Protein AF-A0A358EKJ1-F1 (afdb_monomer_lite)

Structure (mmCIF, N/CA/C/O backbone):
data_AF-A0A358EKJ1-F1
#
_entry.id   AF-A0A358EKJ1-F1
#
loop_
_atom_site.group_PDB
_atom_site.id
_atom_site.type_symbol
_atom_site.label_atom_id
_atom_site.label_alt_id
_atom_site.label_comp_id
_atom_site.label_asym_id
_atom_site.label_entity_id
_atom_site.label_seq_id
_atom_site.pdbx_PDB_ins_code
_atom_site.Cartn_x
_atom_site.Cartn_y
_atom_site.Cartn_z
_atom_site.occupancy
_atom_site.B_iso_or_equiv
_atom_site.auth_seq_id
_atom_site.auth_comp_id
_atom_site.auth_asym_id
_atom_site.auth_atom_id
_atom_site.pdbx_PDB_model_num
ATOM 1 N N . MET A 1 1 ? -23.616 29.434 -7.207 1.00 38.53 1 MET A N 1
ATOM 2 C CA . MET A 1 1 ? -24.382 28.177 -7.057 1.00 38.53 1 MET A CA 1
ATOM 3 C C . MET A 1 1 ? -23.367 27.058 -6.865 1.00 38.53 1 MET A C 1
ATOM 5 O O . MET A 1 1 ? -22.639 26.754 -7.795 1.00 38.53 1 MET A O 1
ATOM 9 N N . ILE A 1 2 ? -23.195 26.578 -5.632 1.00 33.25 2 ILE A N 1
ATOM 10 C CA . ILE A 1 2 ? -22.135 25.628 -5.256 1.00 33.25 2 ILE A CA 1
ATOM 11 C C . ILE A 1 2 ? -22.513 24.244 -5.801 1.00 33.25 2 ILE A C 1
ATOM 13 O O . ILE A 1 2 ? -23.519 23.675 -5.377 1.00 33.25 2 ILE A O 1
ATOM 17 N N . MET A 1 3 ? -21.741 23.721 -6.760 1.00 34.22 3 MET A N 1
ATOM 18 C CA . MET A 1 3 ? -21.906 22.349 -7.240 1.00 34.22 3 MET A CA 1
ATOM 19 C C . MET A 1 3 ? -21.336 21.373 -6.213 1.00 34.22 3 MET A C 1
ATOM 21 O O . MET A 1 3 ? -20.151 21.361 -5.895 1.00 34.22 3 MET A O 1
ATOM 25 N N . ARG A 1 4 ? -22.252 20.574 -5.679 1.00 33.66 4 ARG A N 1
ATOM 26 C CA . ARG A 1 4 ? -22.069 19.524 -4.685 1.00 33.66 4 ARG A CA 1
ATOM 27 C C . ARG A 1 4 ? -21.204 18.406 -5.292 1.00 33.66 4 ARG A C 1
ATOM 29 O O . ARG A 1 4 ? -21.671 17.707 -6.187 1.00 33.66 4 ARG A O 1
ATOM 36 N N . MET A 1 5 ? -19.967 18.230 -4.819 1.00 34.56 5 MET A N 1
ATOM 37 C CA . MET A 1 5 ? -19.176 17.026 -5.101 1.00 34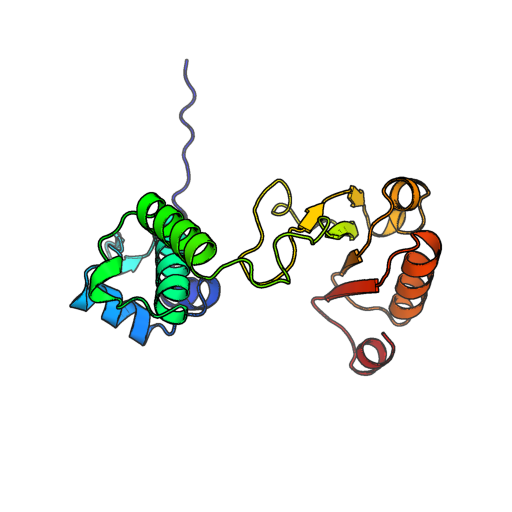.56 5 MET A CA 1
ATOM 38 C C . MET A 1 5 ? -19.901 15.828 -4.476 1.00 34.56 5 MET A C 1
ATOM 40 O O . MET A 1 5 ? -19.982 15.703 -3.256 1.00 34.56 5 MET A O 1
ATOM 44 N N . LYS A 1 6 ? -20.480 14.966 -5.315 1.00 33.44 6 LYS A N 1
ATOM 45 C CA . LYS A 1 6 ? -20.824 13.599 -4.924 1.00 33.44 6 LYS A CA 1
ATOM 46 C C . LYS A 1 6 ? -19.509 12.827 -4.884 1.00 33.44 6 LYS A C 1
ATOM 48 O O . LYS A 1 6 ? -19.027 12.376 -5.916 1.00 33.44 6 LYS A O 1
ATOM 53 N N . THR A 1 7 ? -18.904 12.724 -3.710 1.00 39.34 7 THR A N 1
ATOM 54 C CA . THR A 1 7 ? -17.923 11.674 -3.442 1.00 39.34 7 THR A CA 1
ATOM 55 C C . THR A 1 7 ? -18.713 10.370 -3.468 1.00 39.34 7 THR A C 1
ATOM 57 O O . THR A 1 7 ? -19.466 10.089 -2.534 1.00 39.34 7 THR A O 1
ATOM 60 N N . ASP A 1 8 ? -18.652 9.622 -4.569 1.00 45.50 8 ASP A N 1
ATOM 61 C CA . ASP A 1 8 ? -19.158 8.252 -4.578 1.00 45.50 8 ASP A CA 1
ATOM 62 C C . ASP A 1 8 ? -18.349 7.483 -3.530 1.00 45.50 8 ASP A C 1
ATOM 64 O O . ASP A 1 8 ? -17.165 7.210 -3.713 1.00 45.50 8 ASP A O 1
ATOM 68 N N . LEU A 1 9 ? -18.969 7.220 -2.379 1.00 59.31 9 LEU A N 1
ATOM 69 C CA . LEU A 1 9 ? -18.373 6.453 -1.292 1.00 59.31 9 LEU A CA 1
ATOM 70 C C . LEU A 1 9 ? -18.073 5.053 -1.826 1.00 59.31 9 LEU A C 1
ATOM 72 O O . LEU A 1 9 ? -18.969 4.213 -1.936 1.00 59.31 9 LEU A O 1
ATOM 76 N N . GLN A 1 10 ? -16.818 4.810 -2.196 1.00 77.19 10 GLN A N 1
ATOM 77 C CA . GLN A 1 10 ? -16.394 3.506 -2.669 1.00 77.19 10 GLN A CA 1
ATOM 78 C C . GLN A 1 10 ? -16.451 2.525 -1.497 1.00 77.19 10 GLN A C 1
ATOM 80 O O . GLN A 1 10 ? -15.739 2.655 -0.501 1.00 77.19 10 GLN A O 1
ATOM 85 N N . LEU A 1 11 ? -17.365 1.562 -1.610 1.00 87.12 11 LEU A N 1
ATOM 86 C CA . LEU A 1 11 ? -17.629 0.567 -0.584 1.00 87.12 11 LEU A CA 1
ATOM 87 C C . LEU A 1 11 ? -16.961 -0.767 -0.936 1.00 87.12 11 LEU A C 1
ATOM 89 O O . LEU A 1 11 ? -17.148 -1.326 -2.018 1.00 87.12 11 LEU A O 1
ATOM 93 N N . TYR A 1 12 ? -16.218 -1.314 0.017 1.00 87.12 12 TYR A N 1
ATOM 94 C CA . TYR A 1 12 ? -15.400 -2.509 -0.124 1.00 87.12 12 TYR A CA 1
ATOM 95 C C . TYR A 1 12 ? -16.000 -3.689 0.637 1.00 87.12 12 TYR A C 1
ATOM 97 O O . TYR A 1 12 ? -16.462 -3.572 1.771 1.00 87.12 12 TYR A O 1
ATOM 105 N N . LYS A 1 13 ? -15.942 -4.882 0.041 1.00 91.88 13 LYS A N 1
ATOM 106 C CA . LYS A 1 13 ? -16.193 -6.139 0.765 1.00 91.88 13 LYS A CA 1
ATOM 107 C C . LYS A 1 13 ? -14.971 -6.504 1.608 1.00 91.88 13 LYS A C 1
ATOM 109 O O . LYS A 1 13 ? -13.849 -6.144 1.259 1.00 91.88 13 LYS A O 1
ATOM 114 N N . ILE A 1 14 ? -15.160 -7.331 2.640 1.00 90.12 14 ILE A N 1
ATOM 115 C CA . ILE A 1 14 ? -14.057 -7.780 3.513 1.00 90.12 14 ILE A CA 1
ATOM 116 C C . ILE A 1 14 ? -12.879 -8.404 2.745 1.00 90.12 14 ILE A C 1
ATOM 118 O O . ILE A 1 14 ? -11.730 -8.211 3.119 1.00 90.12 14 ILE A O 1
ATOM 122 N N . GLY A 1 15 ? -13.147 -9.118 1.645 1.00 87.62 15 GLY A N 1
ATOM 123 C CA . GLY A 1 15 ? -12.093 -9.695 0.808 1.00 87.62 15 GLY A CA 1
ATOM 124 C C . GLY A 1 15 ? -11.274 -8.650 0.043 1.00 87.62 15 GLY A C 1
ATOM 125 O O . GLY A 1 15 ? -10.087 -8.860 -0.171 1.00 87.62 15 GLY A O 1
ATOM 126 N N . ALA A 1 16 ? -11.885 -7.525 -0.341 1.00 88.25 16 ALA A N 1
ATOM 127 C CA . ALA A 1 16 ? -11.171 -6.414 -0.964 1.00 88.25 16 ALA A CA 1
ATOM 128 C C . ALA A 1 16 ? -10.304 -5.689 0.071 1.00 88.25 16 ALA A C 1
ATOM 130 O O . ALA A 1 16 ? -9.115 -5.517 -0.167 1.00 88.25 16 ALA A O 1
ATOM 131 N N . ILE A 1 17 ? -10.856 -5.384 1.252 1.00 88.31 17 ILE A N 1
ATOM 132 C CA . ILE A 1 17 ? -10.080 -4.796 2.355 1.00 88.31 17 ILE A CA 1
ATOM 133 C C . ILE A 1 17 ? -8.891 -5.673 2.727 1.00 88.31 17 ILE A C 1
ATOM 135 O O . ILE A 1 17 ? -7.786 -5.164 2.817 1.00 88.31 17 ILE A O 1
ATOM 139 N N . ALA A 1 18 ? -9.084 -6.983 2.881 1.00 85.38 18 ALA A N 1
ATOM 140 C CA . ALA A 1 18 ? -7.991 -7.890 3.222 1.00 85.38 18 ALA A CA 1
ATOM 141 C C . ALA A 1 18 ? -6.836 -7.852 2.206 1.00 85.38 18 ALA A C 1
ATOM 143 O O . ALA A 1 18 ? -5.677 -7.979 2.588 1.00 85.38 18 ALA A O 1
ATOM 144 N N . ARG A 1 19 ? -7.137 -7.655 0.914 1.00 82.88 19 ARG A N 1
ATOM 145 C CA . ARG A 1 19 ? -6.112 -7.484 -0.128 1.00 82.88 19 ARG A CA 1
ATOM 146 C C . ARG A 1 19 ? -5.428 -6.121 -0.051 1.00 82.88 19 ARG A C 1
ATOM 148 O O . ARG A 1 19 ? -4.229 -6.057 -0.279 1.00 82.88 19 ARG A O 1
ATOM 155 N N . LEU A 1 20 ? -6.181 -5.065 0.251 1.00 80.75 20 LEU A N 1
ATOM 156 C CA . LEU A 1 20 ? -5.662 -3.699 0.343 1.00 80.75 20 LEU A CA 1
ATOM 157 C C . LEU A 1 20 ? -4.789 -3.489 1.586 1.00 80.75 20 LEU A C 1
ATOM 159 O O . LEU A 1 20 ? -3.751 -2.848 1.496 1.00 80.75 20 LEU A O 1
ATOM 163 N N . THR A 1 21 ? -5.187 -4.046 2.731 1.00 83.12 21 THR A N 1
ATOM 164 C CA . THR A 1 21 ? -4.491 -3.864 4.016 1.00 83.12 21 THR A CA 1
ATOM 165 C C . THR A 1 21 ? -3.493 -4.982 4.320 1.00 83.12 21 THR A C 1
ATOM 167 O O . THR A 1 21 ? -2.678 -4.860 5.232 1.00 83.12 21 THR A O 1
ATOM 170 N N . GLY A 1 22 ? -3.569 -6.110 3.607 1.00 86.44 22 GLY A N 1
ATOM 171 C CA . GLY A 1 22 ? -2.774 -7.307 3.895 1.00 86.44 22 GLY A CA 1
ATOM 172 C C . GLY A 1 22 ? -3.183 -8.039 5.181 1.00 86.44 22 GLY A C 1
ATOM 173 O O . GLY A 1 22 ? -2.481 -8.951 5.614 1.00 86.44 22 GLY A O 1
ATOM 174 N N . ILE A 1 23 ? -4.304 -7.666 5.810 1.00 90.12 23 ILE A N 1
ATOM 175 C CA . ILE A 1 23 ? -4.789 -8.287 7.049 1.00 90.12 23 ILE A CA 1
ATOM 176 C C . ILE A 1 23 ? -5.718 -9.457 6.714 1.00 90.12 23 ILE A C 1
ATOM 178 O O . ILE A 1 23 ? -6.636 -9.339 5.900 1.00 90.12 23 ILE A O 1
ATOM 182 N N . ASN A 1 24 ? -5.543 -10.590 7.399 1.00 91.50 24 ASN A N 1
ATOM 183 C CA . ASN A 1 24 ? -6.445 -11.733 7.255 1.00 91.50 24 ASN A CA 1
ATOM 184 C C . ASN A 1 24 ? -7.906 -11.330 7.594 1.00 91.50 24 ASN A C 1
ATOM 186 O O . ASN A 1 24 ? -8.137 -10.722 8.645 1.00 91.50 24 ASN A O 1
ATOM 190 N N . PRO A 1 25 ? -8.915 -11.712 6.778 1.00 92.25 25 PRO A N 1
ATOM 191 C CA . PRO A 1 25 ? -10.328 -11.454 7.069 1.00 92.25 25 PRO A CA 1
ATOM 192 C C . PRO A 1 25 ? -10.779 -11.863 8.479 1.00 92.25 25 PRO A C 1
ATOM 194 O O . PRO A 1 25 ? -11.646 -11.212 9.061 1.00 92.25 25 PRO A O 1
ATOM 197 N N . VAL A 1 26 ? -10.211 -12.934 9.040 1.00 93.12 26 VAL A N 1
ATOM 198 C CA . VAL A 1 26 ? -10.501 -13.386 10.408 1.00 93.12 26 VAL A CA 1
ATOM 199 C C . VAL A 1 26 ? -10.019 -12.360 11.434 1.00 93.12 26 VAL A C 1
ATOM 201 O O . VAL A 1 26 ? -10.771 -12.017 12.343 1.00 93.12 26 VAL A O 1
ATOM 204 N N . THR A 1 27 ? -8.817 -11.810 11.257 1.00 93.38 27 THR A N 1
ATOM 205 C CA . THR A 1 27 ? -8.255 -10.770 12.128 1.00 93.38 27 THR A CA 1
ATOM 206 C C . THR A 1 27 ? -9.066 -9.481 12.043 1.00 93.38 27 THR A C 1
ATOM 208 O O . THR A 1 27 ? -9.435 -8.942 13.081 1.00 93.38 27 THR A O 1
ATOM 211 N N . ILE A 1 28 ? -9.454 -9.044 10.837 1.00 93.81 28 ILE A N 1
ATOM 212 C CA . ILE A 1 28 ? -10.331 -7.870 10.656 1.00 93.81 28 ILE A CA 1
ATOM 213 C C . ILE A 1 28 ? -11.651 -8.065 11.411 1.00 93.81 28 ILE A C 1
ATOM 215 O O . ILE A 1 28 ? -12.104 -7.168 12.118 1.00 93.81 28 ILE A O 1
ATOM 219 N N . ARG A 1 29 ? -12.266 -9.252 11.308 1.00 92.50 29 ARG A N 1
ATOM 220 C CA . ARG A 1 29 ? -13.494 -9.564 12.057 1.00 92.50 29 ARG A CA 1
ATOM 221 C C . ARG A 1 29 ? -13.269 -9.523 13.559 1.00 92.50 29 ARG A C 1
ATOM 223 O O . ARG A 1 29 ? -14.125 -9.001 14.255 1.00 92.50 29 ARG A O 1
ATOM 230 N N . MET A 1 30 ? -12.157 -10.061 14.051 1.00 94.62 30 MET A N 1
ATOM 231 C CA . MET A 1 30 ? -11.820 -10.027 15.475 1.00 94.62 30 MET A CA 1
ATOM 232 C C . MET A 1 30 ? -11.616 -8.597 15.971 1.00 94.62 30 MET A C 1
ATOM 234 O O . MET A 1 30 ? -12.122 -8.244 17.032 1.00 94.62 30 MET A O 1
ATOM 238 N N . TRP A 1 31 ? -10.926 -7.762 15.195 1.00 95.06 31 TRP A N 1
ATOM 239 C CA . TRP A 1 31 ? -10.718 -6.353 15.519 1.00 95.06 31 TRP A CA 1
ATOM 240 C C . TRP A 1 31 ? -12.027 -5.572 15.535 1.00 95.06 31 TRP A C 1
ATOM 242 O O . TRP A 1 31 ? -12.278 -4.798 16.456 1.00 95.06 31 TRP A O 1
ATOM 252 N N . GLN A 1 32 ? -12.908 -5.852 14.577 1.00 92.38 32 GLN A N 1
ATOM 253 C CA . GLN A 1 32 ? -14.259 -5.314 14.563 1.00 92.38 32 GLN A CA 1
ATOM 254 C C . GLN A 1 32 ? -15.064 -5.766 15.790 1.00 92.38 32 GLN A C 1
ATOM 256 O O . GLN A 1 32 ? -15.632 -4.939 16.488 1.00 92.38 32 GLN A O 1
ATOM 261 N N . THR A 1 33 ? -15.172 -7.071 16.048 1.00 92.75 33 THR A N 1
ATOM 262 C CA . THR A 1 33 ? -16.118 -7.583 17.052 1.00 92.75 33 THR A CA 1
ATOM 263 C C . THR A 1 33 ? -15.650 -7.377 18.483 1.00 92.75 33 THR A C 1
ATOM 265 O O . THR A 1 33 ? -16.492 -7.194 19.356 1.00 92.75 33 THR A O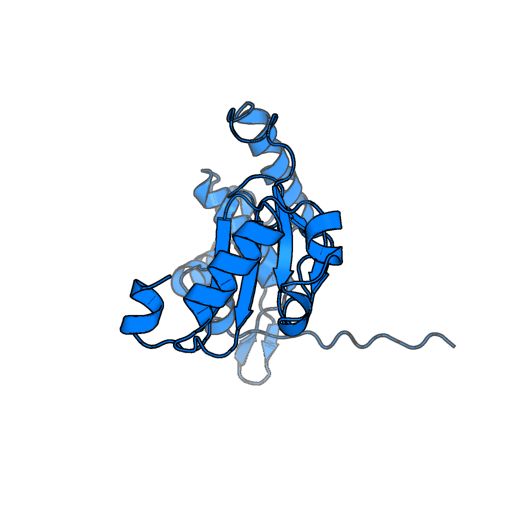 1
ATOM 268 N N . ARG A 1 34 ? -14.339 -7.433 18.744 1.00 93.50 34 ARG A N 1
ATOM 269 C CA . ARG A 1 34 ? -13.793 -7.302 20.102 1.00 93.50 34 ARG A CA 1
ATOM 270 C C . ARG A 1 34 ? -13.443 -5.873 20.480 1.00 93.50 34 ARG A C 1
ATOM 272 O O . ARG A 1 34 ? -13.558 -5.535 21.650 1.00 93.50 34 ARG A O 1
ATOM 279 N N . TYR A 1 35 ? -12.998 -5.071 19.517 1.00 93.81 35 TYR A N 1
ATOM 280 C CA . TYR A 1 35 ? -12.445 -3.745 19.794 1.00 93.81 35 TYR A CA 1
ATOM 281 C C . TYR A 1 35 ? -13.166 -2.619 19.055 1.00 93.81 35 TYR A C 1
ATOM 283 O O . TYR A 1 35 ? -12.731 -1.483 19.155 1.00 93.81 35 TYR A O 1
ATOM 291 N N . ASN A 1 36 ? -14.230 -2.925 18.302 1.00 92.69 36 ASN A N 1
ATOM 292 C CA . ASN A 1 36 ? -14.967 -1.957 17.486 1.00 92.69 36 ASN A CA 1
ATOM 293 C C . ASN A 1 36 ? -14.048 -1.100 16.593 1.00 92.69 36 ASN A C 1
ATOM 295 O O . ASN A 1 36 ? -14.298 0.077 16.359 1.00 92.69 36 ASN A O 1
ATOM 299 N N . ALA A 1 37 ? -12.964 -1.707 16.091 1.00 89.44 37 ALA A N 1
ATOM 300 C CA . ALA A 1 37 ? -11.900 -0.984 15.397 1.00 89.44 37 ALA A CA 1
ATOM 301 C C . ALA A 1 37 ? -12.382 -0.260 14.127 1.00 89.44 37 ALA A C 1
ATOM 303 O O . ALA A 1 37 ? -11.822 0.764 13.748 1.00 89.44 37 ALA A O 1
ATOM 304 N N . VAL A 1 38 ? -13.418 -0.787 13.475 1.00 90.62 38 VAL A N 1
ATOM 305 C CA . VAL A 1 38 ? -14.062 -0.214 12.286 1.00 90.62 38 VAL A CA 1
ATOM 306 C C . VAL A 1 38 ? -15.562 -0.483 12.328 1.00 90.62 38 VAL A C 1
ATOM 308 O O . VAL A 1 38 ? -15.997 -1.521 12.842 1.00 90.62 38 VAL A O 1
ATOM 311 N N . GLU A 1 39 ? -16.344 0.406 11.723 1.00 86.62 39 GLU A N 1
ATOM 312 C CA . GLU A 1 39 ? -17.805 0.333 11.698 1.00 86.62 39 GLU A CA 1
ATOM 313 C C . GLU A 1 39 ? -18.314 0.166 10.261 1.00 86.62 39 GLU A C 1
ATOM 315 O O . GLU A 1 39 ? -18.633 1.142 9.584 1.00 86.62 39 GLU A O 1
ATOM 320 N N . PRO A 1 40 ? -18.405 -1.078 9.753 1.00 83.75 40 PRO A N 1
ATOM 321 C CA . PRO A 1 40 ? -18.857 -1.296 8.391 1.00 83.75 40 PRO A CA 1
ATOM 322 C C . PRO A 1 40 ? -20.336 -0.943 8.228 1.00 83.75 40 PRO A C 1
ATOM 324 O O . PRO A 1 40 ? -21.194 -1.373 9.008 1.00 83.75 40 PRO A O 1
ATOM 327 N N . VAL A 1 41 ? -20.639 -0.272 7.122 1.00 84.25 41 VAL A N 1
ATOM 328 C CA . VAL A 1 41 ? -21.994 -0.005 6.649 1.00 84.25 41 VAL A CA 1
ATOM 329 C C . VAL A 1 41 ? -22.693 -1.331 6.349 1.00 84.25 41 VAL A C 1
ATOM 331 O O . VAL A 1 41 ? -22.170 -2.194 5.636 1.00 84.25 41 VAL A O 1
ATOM 334 N N . ARG A 1 42 ? -23.900 -1.513 6.893 1.00 80.94 42 ARG A N 1
ATOM 335 C CA . ARG A 1 42 ? -24.758 -2.649 6.541 1.00 80.94 42 ARG A CA 1
ATOM 336 C C . ARG A 1 42 ? -25.625 -2.279 5.348 1.00 80.94 42 ARG A C 1
ATOM 338 O O . ARG A 1 42 ? -26.352 -1.295 5.400 1.00 80.94 42 ARG A O 1
ATOM 345 N N . THR A 1 43 ? -25.579 -3.088 4.297 1.00 78.62 43 THR A N 1
ATOM 346 C CA . THR A 1 43 ? -26.530 -2.967 3.184 1.00 78.62 43 THR A CA 1
ATOM 347 C C . THR A 1 43 ? -27.871 -3.612 3.522 1.00 78.62 43 THR A C 1
ATOM 349 O O . THR A 1 43 ? -27.960 -4.431 4.442 1.00 78.62 43 THR A O 1
ATOM 352 N N . GLU A 1 44 ? -28.901 -3.314 2.723 1.00 72.19 44 GLU A N 1
ATOM 353 C CA . GLU A 1 44 ? -30.219 -3.972 2.785 1.00 72.19 44 GLU A CA 1
ATOM 354 C C . GLU A 1 44 ? -30.105 -5.510 2.749 1.00 72.19 44 GLU A C 1
ATOM 356 O O . GLU A 1 44 ? -30.845 -6.218 3.428 1.00 72.19 44 GLU A O 1
ATOM 361 N N . GLY A 1 45 ? -29.088 -6.039 2.056 1.00 72.75 45 GLY A N 1
ATOM 362 C CA . GLY A 1 45 ? -28.757 -7.467 2.001 1.00 72.75 45 GLY A CA 1
ATOM 363 C C . GLY A 1 45 ? -27.994 -8.031 3.213 1.00 72.75 45 GLY A C 1
ATOM 364 O O . GLY A 1 45 ? -27.403 -9.104 3.100 1.00 72.75 45 GLY A O 1
ATOM 365 N N . LYS A 1 46 ? -27.939 -7.325 4.354 1.00 76.56 46 LYS A N 1
ATOM 366 C CA . LYS A 1 46 ? -27.207 -7.703 5.588 1.00 76.56 46 LYS A CA 1
ATOM 367 C C . LYS A 1 46 ? -25.695 -7.933 5.408 1.00 76.56 46 LYS A C 1
ATOM 369 O O . LYS A 1 46 ? -25.051 -8.508 6.291 1.00 76.56 46 LYS A O 1
ATOM 374 N N . GLN A 1 47 ? -25.097 -7.484 4.304 1.00 80.56 47 GLN A N 1
ATOM 375 C CA . GLN A 1 47 ? -23.652 -7.594 4.088 1.00 80.56 47 GLN A CA 1
ATOM 376 C C . GLN A 1 47 ? -22.916 -6.412 4.725 1.00 80.56 47 GLN A C 1
ATOM 378 O O . GLN A 1 47 ? -23.426 -5.296 4.755 1.00 80.56 47 GLN A O 1
ATOM 383 N N . ARG A 1 48 ? -21.708 -6.676 5.241 1.00 85.06 48 ARG A N 1
ATOM 384 C CA . ARG A 1 48 ? -20.798 -5.649 5.765 1.00 85.06 48 ARG A CA 1
ATOM 385 C C . ARG A 1 48 ? -19.999 -5.062 4.608 1.00 85.06 48 ARG A C 1
ATOM 387 O O . ARG A 1 48 ? -19.283 -5.809 3.934 1.00 85.06 48 ARG A O 1
ATOM 394 N N . LEU A 1 49 ? -20.122 -3.759 4.413 1.00 89.69 49 LEU A N 1
ATOM 395 C CA . LEU A 1 49 ? -19.315 -2.982 3.490 1.00 89.69 49 LEU A CA 1
ATOM 396 C C . LEU A 1 49 ? -18.480 -1.974 4.264 1.00 89.69 49 LEU A C 1
ATOM 398 O O . LEU A 1 49 ? -18.928 -1.415 5.255 1.00 89.69 49 LEU A O 1
ATOM 402 N N . TYR A 1 50 ? -17.265 -1.766 3.801 1.00 88.94 50 TYR A N 1
ATOM 403 C CA . TYR A 1 50 ? -16.288 -0.917 4.450 1.00 88.94 50 TYR A CA 1
ATOM 404 C C . TYR A 1 50 ? -15.958 0.261 3.545 1.00 88.94 50 TYR A C 1
ATOM 406 O O . TYR A 1 50 ? -16.020 0.146 2.325 1.00 88.94 50 TYR A O 1
ATOM 414 N N . THR A 1 51 ? -15.613 1.384 4.135 1.00 88.31 51 THR A N 1
ATOM 415 C CA . THR A 1 51 ? -15.244 2.614 3.440 1.00 88.31 51 THR A CA 1
ATOM 416 C C . THR A 1 51 ? -13.747 2.651 3.144 1.00 88.31 51 THR A C 1
ATOM 418 O O . THR A 1 51 ? -12.974 1.840 3.653 1.00 88.31 51 THR A O 1
ATOM 421 N N . GLU A 1 52 ? -13.315 3.615 2.338 1.00 85.31 52 GLU A N 1
ATOM 422 C CA . GLU A 1 52 ? -11.889 3.911 2.171 1.00 85.31 52 GLU A CA 1
ATOM 423 C C . GLU A 1 52 ? -11.231 4.321 3.499 1.00 85.31 52 GLU A C 1
ATOM 425 O O . GLU A 1 52 ? -10.133 3.873 3.810 1.00 85.31 52 GLU A O 1
ATOM 430 N N . ASN A 1 53 ? -11.950 5.062 4.348 1.00 85.31 53 ASN A N 1
ATOM 431 C CA . ASN A 1 53 ? -11.475 5.425 5.682 1.00 85.31 53 ASN A CA 1
ATOM 432 C C . ASN A 1 53 ? -11.210 4.191 6.567 1.00 85.31 53 ASN A C 1
ATOM 434 O O . ASN A 1 53 ? -10.233 4.161 7.315 1.00 85.31 53 ASN A O 1
ATOM 438 N N . ASP A 1 54 ? -12.029 3.139 6.446 1.00 88.62 54 ASP A N 1
ATOM 439 C CA . ASP A 1 54 ? -11.783 1.869 7.140 1.00 88.62 54 ASP A CA 1
ATOM 440 C C . ASP A 1 54 ? -10.509 1.178 6.635 1.00 88.62 54 ASP A C 1
ATOM 442 O O . ASP A 1 54 ? -9.807 0.548 7.423 1.00 88.62 54 ASP A O 1
ATOM 446 N N . VAL A 1 55 ? -10.193 1.294 5.338 1.00 87.00 55 VAL A N 1
ATOM 447 C CA . VAL A 1 55 ? -8.938 0.772 4.771 1.00 87.00 55 VAL A CA 1
ATOM 448 C C . VAL A 1 55 ? -7.751 1.499 5.395 1.00 87.00 55 VAL A C 1
ATOM 450 O O . VAL A 1 55 ? -6.857 0.837 5.921 1.00 87.00 55 VAL A O 1
ATOM 453 N N . THR A 1 56 ? -7.766 2.835 5.403 1.00 86.62 56 THR A N 1
ATOM 454 C CA . THR A 1 56 ? -6.704 3.656 6.007 1.00 86.62 56 THR A CA 1
ATOM 455 C C . THR A 1 56 ? -6.517 3.320 7.482 1.00 86.62 56 THR A C 1
ATOM 457 O O . THR A 1 56 ? -5.408 2.997 7.911 1.00 86.62 56 THR A O 1
ATOM 460 N N . LYS A 1 57 ? -7.611 3.292 8.253 1.00 92.12 57 LYS A N 1
ATOM 461 C CA . LYS A 1 57 ? -7.569 2.976 9.683 1.00 92.12 57 LYS A CA 1
ATOM 462 C C . LYS A 1 57 ? -7.001 1.580 9.945 1.00 92.12 57 LYS A C 1
ATOM 464 O O . LYS A 1 57 ? -6.144 1.417 10.807 1.00 92.12 57 LYS A O 1
ATOM 469 N N . LEU A 1 58 ? -7.442 0.566 9.201 1.00 92.00 58 LEU A N 1
ATOM 470 C CA . LEU A 1 58 ? -6.941 -0.801 9.360 1.00 92.00 58 LEU A CA 1
ATOM 471 C C . LEU A 1 58 ? -5.451 -0.923 9.020 1.00 92.00 58 LEU A C 1
ATOM 473 O O . LEU A 1 58 ? -4.745 -1.644 9.724 1.00 92.00 58 LEU A O 1
ATOM 477 N N . SER A 1 59 ? -4.968 -0.220 7.993 1.00 90.69 59 SER A N 1
ATOM 478 C CA . SER A 1 59 ? -3.541 -0.188 7.646 1.00 90.69 59 SER A CA 1
ATOM 479 C C . SER A 1 59 ? -2.690 0.401 8.775 1.00 90.69 59 SER A C 1
ATOM 481 O O . SER A 1 59 ? -1.693 -0.208 9.156 1.00 90.69 59 SER A O 1
ATOM 483 N N . LEU A 1 60 ? -3.125 1.514 9.375 1.00 88.62 60 LEU A N 1
ATOM 484 C CA . LEU A 1 60 ? -2.435 2.131 10.514 1.00 88.62 60 LEU A CA 1
ATOM 485 C C . LEU A 1 60 ? -2.440 1.230 11.754 1.00 88.62 60 LEU A C 1
ATOM 487 O O . LEU A 1 60 ? -1.419 1.067 12.418 1.00 88.62 60 LEU A O 1
ATOM 491 N N . LEU A 1 61 ? -3.578 0.592 12.048 1.00 91.31 61 LEU A N 1
ATOM 492 C CA . LEU A 1 61 ? -3.677 -0.368 13.148 1.00 91.31 61 LEU A CA 1
ATOM 493 C C . LEU A 1 61 ? -2.722 -1.547 12.946 1.00 91.31 61 LEU A C 1
ATOM 495 O O . LEU A 1 61 ? -2.038 -1.933 13.888 1.00 91.31 61 LEU A O 1
ATOM 499 N N . LYS A 1 62 ? -2.643 -2.101 11.729 1.00 89.94 62 LYS A N 1
ATOM 500 C CA . LYS A 1 62 ? -1.679 -3.157 11.387 1.00 89.94 62 LYS A CA 1
ATOM 501 C C . LYS A 1 62 ? -0.260 -2.714 11.696 1.00 89.94 62 LYS A C 1
ATOM 503 O O . LYS A 1 62 ? 0.421 -3.412 12.442 1.00 89.94 62 LYS A O 1
ATOM 508 N N . GLU A 1 63 ? 0.147 -1.561 11.183 1.00 86.62 63 GLU A N 1
ATOM 509 C CA . GLU A 1 63 ? 1.503 -1.058 11.365 1.00 86.62 63 GLU A CA 1
ATOM 510 C C . GLU A 1 63 ? 1.850 -0.867 12.846 1.00 86.62 63 GLU A C 1
ATOM 512 O O . GLU A 1 63 ? 2.836 -1.423 13.322 1.00 86.62 63 GLU A O 1
ATOM 517 N N . LEU A 1 64 ? 0.995 -0.192 13.615 1.00 86.44 64 LEU A N 1
ATOM 518 C CA . LEU A 1 64 ? 1.208 0.002 15.051 1.00 86.44 64 LEU A CA 1
ATOM 519 C C . LEU A 1 64 ? 1.238 -1.331 15.819 1.00 86.44 64 LEU A C 1
ATOM 521 O O . LEU A 1 64 ? 2.094 -1.522 16.685 1.00 86.44 64 LEU A O 1
ATOM 525 N N . THR A 1 65 ? 0.375 -2.300 15.479 1.00 88.75 65 THR A N 1
ATOM 526 C CA . THR A 1 65 ? 0.447 -3.635 16.104 1.00 88.75 65 THR A CA 1
ATOM 527 C C . THR A 1 65 ? 1.733 -4.389 15.767 1.00 88.75 65 THR A C 1
ATOM 529 O O . THR A 1 65 ? 2.291 -5.053 16.638 1.00 88.75 65 THR A O 1
ATOM 532 N N . GLU A 1 66 ? 2.242 -4.268 14.538 1.00 86.50 66 GLU A N 1
ATOM 533 C CA . GLU A 1 66 ? 3.531 -4.841 14.125 1.00 86.50 66 GLU A CA 1
ATOM 534 C C . GLU A 1 66 ? 4.708 -4.147 14.827 1.00 86.50 66 GLU A C 1
ATOM 536 O O . GLU A 1 66 ? 5.739 -4.769 15.080 1.00 86.50 66 GLU A O 1
ATOM 541 N N . GLN A 1 67 ? 4.539 -2.879 15.207 1.00 84.31 67 GLN A N 1
ATOM 542 C CA . GLN A 1 67 ? 5.502 -2.108 15.990 1.00 84.31 67 GLN A CA 1
ATOM 543 C C . GLN A 1 67 ? 5.454 -2.377 17.503 1.00 84.31 67 GLN A C 1
ATOM 545 O O . GLN A 1 67 ? 6.338 -1.904 18.223 1.00 84.31 67 GLN A O 1
ATOM 550 N N . GLY A 1 68 ? 4.494 -3.182 17.968 1.00 86.50 68 GLY A N 1
ATOM 551 C CA . GLY A 1 68 ? 4.387 -3.645 19.352 1.00 86.50 68 GLY A CA 1
ATOM 552 C C . GLY A 1 68 ? 3.241 -3.027 20.150 1.00 86.50 68 GLY A C 1
ATOM 553 O O . GLY A 1 68 ? 3.077 -3.371 21.322 1.00 86.50 68 GLY A O 1
ATOM 554 N N . ASP A 1 69 ? 2.422 -2.156 19.554 1.00 91.62 69 ASP A N 1
ATOM 555 C CA . ASP A 1 69 ? 1.223 -1.673 20.231 1.00 91.62 69 ASP A CA 1
ATOM 556 C C . ASP A 1 69 ? 0.176 -2.773 20.382 1.00 91.62 69 ASP A C 1
ATOM 558 O O . ASP A 1 69 ? -0.104 -3.567 19.482 1.00 91.62 69 ASP A O 1
ATOM 562 N N . SER A 1 70 ? -0.477 -2.786 21.540 1.00 93.12 70 SER A N 1
ATOM 563 C CA . SER A 1 70 ? -1.624 -3.662 21.738 1.00 93.12 70 SER A CA 1
ATOM 564 C C . SER A 1 70 ? -2.836 -3.118 20.981 1.00 93.12 70 SER A C 1
ATOM 566 O O . SER A 1 70 ? -3.201 -1.951 21.137 1.00 93.12 70 SER A O 1
ATOM 568 N N . ILE A 1 71 ? -3.520 -3.980 20.222 1.00 94.06 71 ILE A N 1
ATOM 569 C CA . ILE A 1 71 ? -4.729 -3.598 19.474 1.00 94.06 71 ILE A CA 1
ATOM 570 C C . ILE A 1 71 ? -5.790 -2.942 20.371 1.00 94.06 71 ILE A C 1
ATOM 572 O O . ILE A 1 71 ? -6.450 -1.999 19.952 1.00 94.06 71 ILE A O 1
ATOM 576 N N . GLY A 1 72 ? -5.920 -3.391 21.623 1.00 91.88 72 GLY A N 1
ATOM 577 C CA . GLY A 1 72 ? -6.883 -2.831 22.573 1.00 91.88 72 GLY A CA 1
ATOM 578 C C . GLY A 1 72 ? -6.615 -1.368 22.934 1.00 91.88 72 GLY A C 1
ATOM 579 O O . GLY A 1 72 ? -7.558 -0.655 23.259 1.00 91.88 72 GLY A O 1
ATOM 580 N N . MET A 1 73 ? -5.362 -0.913 22.844 1.00 92.44 73 MET A N 1
ATOM 581 C CA . MET A 1 73 ? -4.991 0.475 23.120 1.00 92.44 73 MET A CA 1
ATOM 582 C C . MET A 1 73 ? -5.243 1.396 21.925 1.00 92.44 73 MET A C 1
ATOM 584 O O . MET A 1 73 ? -5.566 2.563 22.116 1.00 92.44 73 MET A O 1
ATOM 588 N N . ILE A 1 74 ? -5.107 0.875 20.704 1.00 95.31 74 ILE A N 1
ATOM 589 C CA . ILE A 1 74 ? -5.113 1.694 19.485 1.00 95.31 74 ILE A CA 1
ATOM 590 C C . ILE A 1 74 ? -6.413 1.595 18.672 1.00 95.31 74 ILE A C 1
ATOM 592 O O . ILE A 1 74 ? -6.718 2.502 17.910 1.00 95.31 74 ILE A O 1
ATOM 596 N N . ALA A 1 75 ? -7.226 0.546 18.834 1.00 93.31 75 ALA A N 1
ATOM 597 C CA . ALA A 1 75 ? -8.409 0.299 17.995 1.00 93.31 75 ALA A CA 1
ATOM 598 C C . ALA A 1 75 ? -9.441 1.445 17.972 1.00 93.31 75 ALA A C 1
ATOM 600 O O . ALA A 1 75 ? -10.086 1.678 16.945 1.00 93.31 75 ALA A O 1
ATOM 601 N N . ASN A 1 76 ? -9.586 2.164 19.086 1.00 93.25 76 ASN A N 1
ATOM 602 C CA . ASN A 1 76 ? -10.554 3.255 19.233 1.00 93.25 76 ASN A CA 1
ATOM 603 C C . ASN A 1 76 ? -9.995 4.632 18.866 1.00 93.25 76 ASN A C 1
ATOM 605 O O . ASN A 1 76 ? -10.745 5.603 18.896 1.00 93.25 76 ASN A O 1
ATOM 609 N N . LEU A 1 77 ? -8.713 4.718 18.508 1.00 92.88 77 LEU A N 1
ATOM 610 C CA . LEU A 1 77 ? -8.118 5.965 18.055 1.00 92.88 77 LEU A CA 1
ATOM 611 C C . LEU A 1 77 ? -8.658 6.343 16.672 1.00 92.88 77 LEU A C 1
ATOM 613 O O . LEU A 1 77 ? -9.007 5.491 15.842 1.00 92.88 77 LEU A O 1
ATOM 617 N N . THR A 1 78 ? -8.739 7.643 16.436 1.00 91.44 78 THR A N 1
ATOM 618 C CA . THR A 1 78 ? -8.981 8.233 15.121 1.00 91.44 78 THR A CA 1
ATOM 619 C C . THR A 1 78 ? -7.778 8.013 14.204 1.00 91.44 78 THR A C 1
ATOM 621 O O . THR A 1 78 ? -6.683 7.678 14.652 1.00 91.44 78 THR A O 1
ATOM 624 N N . VAL A 1 79 ? -7.972 8.194 12.897 1.00 84.31 79 VAL A N 1
ATOM 625 C CA . VAL A 1 79 ? -6.881 8.090 11.913 1.00 84.31 79 VAL A CA 1
ATOM 626 C C . VAL A 1 79 ? -5.753 9.071 12.251 1.00 84.31 79 VAL A C 1
ATOM 628 O O . VAL A 1 79 ? -4.602 8.660 12.319 1.00 84.31 79 VAL A O 1
ATOM 631 N N . GLU A 1 80 ? -6.094 10.318 12.583 1.00 82.69 80 GLU A N 1
ATOM 632 C CA . GLU A 1 80 ? -5.127 11.356 12.965 1.00 82.69 80 GLU A CA 1
ATOM 633 C C . GLU A 1 80 ? -4.331 10.979 14.229 1.00 82.69 80 GLU A C 1
ATOM 635 O O . GLU A 1 80 ? -3.116 11.150 14.290 1.00 82.69 80 GLU A O 1
ATOM 640 N N . GLU A 1 81 ? -4.985 10.413 15.247 1.00 88.06 81 GLU A N 1
ATOM 641 C CA . GLU A 1 81 ? -4.309 9.955 16.469 1.00 88.06 81 GLU A CA 1
ATOM 642 C C . GLU A 1 81 ? -3.386 8.756 16.219 1.00 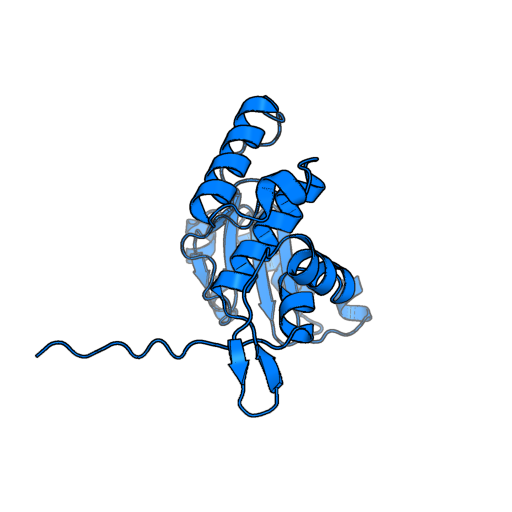88.06 81 GLU A C 1
ATOM 644 O O . GLU A 1 81 ? -2.314 8.666 16.820 1.00 88.06 81 GLU A O 1
ATOM 649 N N . LEU A 1 82 ? -3.778 7.839 15.330 1.00 87.94 82 LEU A N 1
ATOM 650 C CA . LEU A 1 82 ? -2.941 6.712 14.918 1.00 87.94 82 LEU A CA 1
ATOM 651 C C . LEU A 1 82 ? -1.702 7.195 14.151 1.00 87.94 82 LEU A C 1
ATOM 653 O O . LEU A 1 82 ? -0.599 6.731 14.431 1.00 87.94 82 LEU A O 1
ATOM 657 N N . GLU A 1 83 ? -1.863 8.152 13.235 1.00 85.19 83 GLU A N 1
ATOM 658 C CA . GLU A 1 83 ? -0.761 8.782 12.493 1.00 85.19 83 GLU A CA 1
ATOM 659 C C . GLU A 1 83 ? 0.204 9.534 13.421 1.00 85.19 83 GLU A C 1
ATOM 661 O O . GLU A 1 83 ? 1.427 9.388 13.313 1.00 85.19 83 GLU A O 1
ATOM 666 N N . ASN A 1 84 ? -0.329 10.288 14.385 1.00 83.94 84 ASN A N 1
ATOM 667 C CA . ASN A 1 84 ? 0.477 10.964 15.401 1.00 83.94 84 ASN A CA 1
ATOM 668 C C . ASN A 1 84 ? 1.257 9.953 16.246 1.00 83.94 84 ASN A C 1
ATOM 670 O O . ASN A 1 84 ? 2.460 10.110 16.450 1.00 83.94 84 ASN A O 1
ATOM 674 N N . ARG A 1 85 ? 0.608 8.870 16.686 1.00 87.19 85 ARG A N 1
ATOM 675 C CA . ARG A 1 85 ? 1.258 7.814 17.470 1.00 87.19 85 ARG A CA 1
ATOM 676 C C . ARG A 1 85 ? 2.383 7.130 16.700 1.00 87.19 85 ARG A C 1
ATOM 678 O O . ARG A 1 85 ? 3.431 6.847 17.280 1.00 87.19 85 ARG A O 1
ATOM 685 N N . LEU A 1 86 ? 2.173 6.878 15.412 1.00 83.88 86 LEU A N 1
ATOM 686 C CA . LEU A 1 86 ? 3.185 6.308 14.531 1.00 83.88 86 LEU A CA 1
ATOM 687 C C . LEU A 1 86 ? 4.410 7.232 14.451 1.00 83.88 86 LEU A C 1
ATOM 689 O O . LEU A 1 86 ? 5.534 6.804 14.712 1.00 83.88 86 LEU A O 1
ATOM 693 N N . SER A 1 87 ? 4.164 8.527 14.245 1.00 80.19 87 SER A N 1
ATOM 694 C CA . SER A 1 87 ? 5.197 9.571 14.219 1.00 80.19 87 SER A CA 1
ATOM 695 C C . SER A 1 87 ? 5.958 9.688 15.554 1.00 80.19 87 SER A C 1
ATOM 697 O O . SER A 1 87 ? 7.171 9.913 15.579 1.00 80.19 87 SER A O 1
ATOM 699 N N . GLU A 1 88 ? 5.277 9.504 16.691 1.00 80.81 88 GLU A N 1
ATOM 700 C CA . GLU A 1 88 ? 5.893 9.496 18.027 1.00 80.81 88 GLU A CA 1
ATOM 701 C C . GLU A 1 88 ? 6.770 8.260 18.282 1.00 80.81 88 GLU A C 1
ATOM 703 O O . GLU A 1 88 ? 7.805 8.348 18.954 1.00 80.81 88 GLU A O 1
ATOM 708 N N . GLN A 1 89 ? 6.371 7.086 17.784 1.00 72.06 89 GLN A N 1
ATOM 709 C CA . GLN A 1 89 ? 7.179 5.868 17.894 1.00 72.06 89 GLN A CA 1
ATOM 710 C C . GLN A 1 89 ? 8.447 5.957 17.045 1.00 72.06 89 GLN A C 1
ATOM 712 O O . GLN A 1 89 ? 9.506 5.498 17.481 1.00 72.06 89 GLN A O 1
ATOM 717 N N . GLU A 1 90 ? 8.377 6.617 15.892 1.00 63.22 90 GLU A N 1
ATOM 718 C CA . GLU A 1 90 ? 9.538 6.922 15.053 1.00 63.22 90 GLU A CA 1
ATOM 719 C C . GLU A 1 90 ? 10.543 7.836 15.758 1.00 63.22 90 GLU A C 1
ATOM 721 O O . GLU A 1 90 ? 11.748 7.609 15.673 1.00 63.22 90 GLU A O 1
ATOM 726 N N . THR A 1 91 ? 10.075 8.831 16.517 1.00 62.97 91 THR A N 1
ATOM 727 C CA . THR A 1 91 ? 10.967 9.732 17.267 1.00 62.97 91 THR A CA 1
ATOM 728 C C . THR A 1 91 ? 11.597 9.052 18.484 1.00 62.97 91 THR A C 1
ATOM 730 O O . THR A 1 91 ? 12.755 9.319 18.811 1.00 62.97 91 THR A O 1
ATOM 733 N N . LYS A 1 92 ? 10.870 8.147 19.154 1.00 61.16 92 LYS A N 1
ATOM 734 C CA . LYS A 1 92 ? 11.349 7.413 20.345 1.00 61.16 92 LYS A CA 1
ATOM 735 C C . LYS A 1 92 ? 12.283 6.251 20.028 1.00 61.16 92 LYS A C 1
ATOM 737 O O . LYS A 1 92 ? 13.095 5.894 20.877 1.00 61.16 92 LYS A O 1
ATOM 742 N N . ARG A 1 93 ? 12.210 5.675 18.824 1.00 55.16 93 ARG A N 1
ATOM 743 C CA . ARG A 1 93 ? 13.134 4.620 18.370 1.00 55.16 93 ARG A CA 1
ATOM 744 C C . ARG A 1 93 ? 14.571 5.119 18.160 1.00 55.16 93 ARG A C 1
ATOM 746 O O . ARG A 1 93 ? 15.440 4.317 17.827 1.00 55.16 93 ARG A O 1
ATOM 753 N N . GLY A 1 94 ? 14.836 6.410 18.394 1.00 43.44 94 GLY A N 1
ATOM 754 C CA . GLY A 1 94 ? 16.059 7.057 17.942 1.00 43.44 94 GLY A CA 1
ATOM 755 C C . GLY A 1 94 ? 16.110 7.047 16.412 1.00 43.44 94 GLY A C 1
ATOM 756 O O . GLY A 1 94 ? 15.325 6.352 15.763 1.00 43.44 94 GLY A O 1
ATOM 757 N N . PRO A 1 95 ? 17.008 7.810 15.780 1.00 43.69 95 PRO A N 1
ATOM 758 C CA . PRO A 1 95 ? 17.253 7.608 14.367 1.00 43.69 95 PRO A CA 1
ATOM 759 C C . PRO A 1 95 ? 17.739 6.166 14.197 1.00 43.69 95 PRO A C 1
ATOM 761 O O . PRO A 1 95 ? 18.885 5.849 14.497 1.00 43.69 95 PRO A O 1
ATOM 764 N N . ASN A 1 96 ? 16.875 5.284 13.696 1.00 41.47 96 ASN A N 1
ATOM 765 C CA . ASN A 1 96 ? 17.354 4.170 12.903 1.00 41.47 96 ASN A CA 1
ATOM 766 C C . ASN A 1 96 ? 18.253 4.836 11.850 1.00 41.47 96 ASN A C 1
ATOM 768 O O . ASN A 1 96 ? 17.744 5.645 11.069 1.00 41.47 96 ASN A O 1
ATOM 772 N N . GLU A 1 97 ? 19.574 4.616 11.900 1.00 44.16 97 GLU A N 1
ATOM 773 C CA . GLU A 1 97 ? 20.604 5.362 11.139 1.00 44.16 97 GLU A CA 1
ATOM 774 C C . GLU A 1 97 ? 20.382 5.359 9.614 1.00 44.16 97 GLU A C 1
ATOM 776 O O . GLU A 1 97 ? 21.082 6.028 8.858 1.00 44.16 97 GLU A O 1
ATOM 781 N N . ILE A 1 98 ? 19.362 4.642 9.161 1.00 49.66 98 ILE A N 1
ATOM 782 C CA . ILE A 1 98 ? 18.861 4.607 7.803 1.00 49.66 98 ILE A CA 1
ATOM 783 C C . ILE A 1 98 ? 18.039 5.875 7.475 1.00 49.66 98 ILE A C 1
ATOM 785 O O . ILE A 1 98 ? 18.235 6.427 6.407 1.00 49.66 98 ILE A O 1
ATOM 789 N N . SER A 1 99 ? 17.196 6.444 8.348 1.00 52.00 99 SER A N 1
ATOM 790 C CA . SER A 1 99 ? 16.182 7.422 7.881 1.00 52.00 99 SER A CA 1
ATOM 791 C C . SER A 1 99 ? 16.500 8.919 8.050 1.00 52.00 99 SER A C 1
ATOM 793 O O . SER A 1 99 ? 15.827 9.735 7.426 1.00 52.00 99 SER A O 1
ATOM 795 N N . SER A 1 100 ? 17.500 9.330 8.840 1.00 43.41 100 SER A N 1
ATOM 796 C CA . SER A 1 100 ? 17.765 10.767 9.104 1.00 43.41 100 SER A CA 1
ATOM 797 C C . SER A 1 100 ? 18.935 11.378 8.315 1.00 43.41 100 SER A C 1
ATOM 799 O O . SER A 1 100 ? 19.200 12.573 8.434 1.00 43.41 100 SER A O 1
ATOM 801 N N . LYS A 1 101 ? 19.614 10.587 7.471 1.00 46.81 101 LYS A N 1
ATOM 802 C CA . LYS A 1 101 ? 20.633 11.053 6.503 1.00 46.81 101 LYS A CA 1
ATOM 803 C C . LYS A 1 101 ? 20.339 10.674 5.050 1.00 46.81 101 LYS A C 1
ATOM 805 O O . LYS A 1 101 ? 21.129 11.011 4.170 1.00 46.81 101 LYS A O 1
ATOM 810 N N . GLN A 1 102 ? 19.243 9.972 4.773 1.00 54.53 102 GLN A N 1
ATOM 811 C CA . GLN A 1 102 ? 18.922 9.583 3.406 1.00 54.53 102 GLN A CA 1
ATOM 812 C C . GLN A 1 102 ? 18.371 10.781 2.641 1.00 54.53 102 GLN A C 1
ATOM 814 O O . GLN A 1 102 ? 17.243 11.218 2.855 1.00 54.53 102 GLN A O 1
ATOM 819 N N . THR A 1 103 ? 19.202 11.310 1.740 1.00 59.38 103 THR A N 1
ATOM 820 C CA . THR A 1 103 ? 18.735 12.123 0.616 1.00 59.38 103 THR A CA 1
ATOM 821 C C . THR A 1 103 ? 17.557 11.403 -0.034 1.00 59.38 103 THR A C 1
ATOM 823 O O . THR A 1 103 ? 17.675 10.189 -0.251 1.00 59.38 103 THR A O 1
ATOM 826 N N . PRO A 1 104 ? 16.444 12.098 -0.321 1.00 71.69 104 PRO A N 1
ATOM 827 C CA . PRO A 1 104 ? 15.311 11.449 -0.947 1.00 71.69 104 PRO A CA 1
ATOM 828 C C . PRO A 1 104 ? 15.763 10.766 -2.236 1.00 71.69 104 PRO A C 1
ATOM 830 O O . PRO A 1 104 ? 16.511 11.351 -3.021 1.00 71.69 104 PRO A O 1
ATOM 833 N N . ILE A 1 105 ? 15.370 9.505 -2.414 1.00 78.94 105 ILE A N 1
ATOM 834 C CA . ILE A 1 105 ? 15.698 8.759 -3.629 1.00 78.94 105 ILE A CA 1
ATOM 835 C C . ILE A 1 105 ? 14.867 9.384 -4.739 1.00 78.94 105 ILE A C 1
ATOM 837 O O . ILE A 1 105 ? 13.635 9.337 -4.701 1.00 78.94 105 ILE A O 1
ATOM 841 N N . LYS A 1 106 ? 15.542 9.965 -5.727 1.00 84.19 106 LYS A N 1
ATOM 842 C CA . LYS A 1 106 ? 14.889 10.586 -6.875 1.00 84.19 106 LYS A CA 1
ATOM 843 C C . LYS A 1 106 ? 14.394 9.511 -7.823 1.00 84.19 106 LYS A C 1
ATOM 845 O O . LYS A 1 106 ? 15.181 8.742 -8.371 1.00 84.19 106 LYS A O 1
ATOM 850 N N . VAL A 1 107 ? 13.092 9.452 -8.031 1.00 85.38 107 VAL A N 1
ATOM 851 C CA . VAL A 1 107 ? 12.443 8.441 -8.859 1.00 85.38 107 VAL A CA 1
ATOM 852 C C . VAL A 1 107 ? 11.889 9.092 -10.118 1.00 85.38 107 VAL A C 1
ATOM 854 O O . VAL A 1 107 ? 11.149 10.070 -10.034 1.00 85.38 107 VAL A O 1
ATOM 857 N N . ALA A 1 108 ? 12.205 8.532 -11.284 1.00 85.88 108 ALA A N 1
ATOM 858 C CA . ALA A 1 108 ? 11.519 8.857 -12.532 1.00 85.88 108 ALA A CA 1
ATOM 859 C C . ALA A 1 108 ? 10.653 7.670 -12.968 1.00 85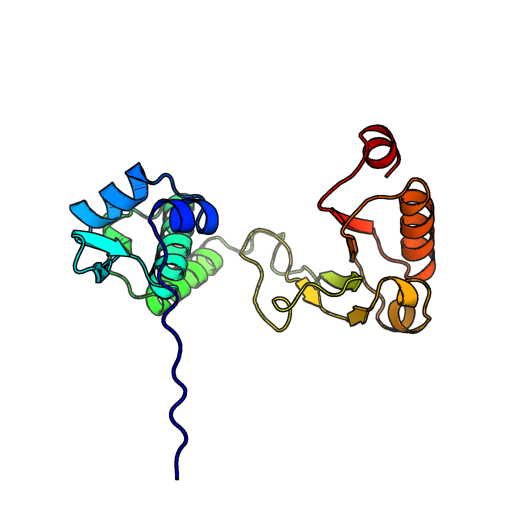.88 108 ALA A C 1
ATOM 861 O O . ALA A 1 108 ? 11.111 6.527 -13.013 1.00 85.88 108 ALA A O 1
ATOM 862 N N . VAL A 1 109 ? 9.384 7.937 -13.272 1.00 85.50 109 VAL A N 1
ATOM 863 C CA . VAL A 1 109 ? 8.412 6.909 -13.662 1.00 85.50 109 VAL A CA 1
ATOM 864 C C . VAL A 1 109 ? 8.206 6.942 -15.170 1.00 85.50 109 VAL A C 1
ATOM 866 O O . VAL A 1 109 ? 7.876 7.983 -15.730 1.00 85.50 109 VAL A O 1
ATOM 869 N N . LEU A 1 110 ? 8.354 5.783 -15.802 1.00 83.94 110 LEU A N 1
ATOM 870 C CA . LEU A 1 110 ? 8.193 5.538 -17.230 1.00 83.94 110 LEU A CA 1
ATOM 871 C C . LEU A 1 110 ? 6.941 4.690 -17.448 1.00 83.94 110 LEU A C 1
ATOM 873 O O . LEU A 1 110 ? 6.972 3.464 -17.325 1.00 83.94 110 LEU A O 1
ATOM 877 N N . GLY A 1 111 ? 5.816 5.349 -17.719 1.00 73.81 111 GLY A N 1
ATOM 878 C CA . GLY A 1 111 ? 4.537 4.687 -17.948 1.00 73.81 111 GLY A CA 1
ATOM 879 C C . GLY A 1 111 ? 3.311 5.552 -17.661 1.00 73.81 111 GLY A C 1
ATOM 880 O O . GLY A 1 111 ? 3.344 6.571 -16.969 1.00 73.81 111 GLY A O 1
ATOM 881 N N . HIS A 1 112 ? 2.175 5.109 -18.193 1.00 64.25 112 HIS A N 1
ATOM 882 C CA . HIS A 1 112 ? 0.934 5.885 -18.177 1.00 64.25 112 HIS A CA 1
ATOM 883 C C . HIS A 1 112 ? 0.142 5.759 -16.859 1.00 64.25 112 HIS A C 1
ATOM 885 O O . HIS A 1 112 ? -0.697 6.608 -16.559 1.00 64.25 112 HIS A O 1
ATOM 891 N N . GLY A 1 113 ? 0.411 4.731 -16.045 1.00 56.06 113 GLY A N 1
ATOM 892 C CA . GLY A 1 113 ? -0.545 4.207 -15.064 1.00 56.06 113 GLY A CA 1
ATOM 893 C C . GLY A 1 113 ? -0.344 4.582 -13.594 1.00 56.06 113 GLY A C 1
ATOM 894 O O . GLY A 1 113 ? -1.066 4.039 -12.764 1.00 56.06 113 GLY A O 1
ATOM 895 N N . PHE A 1 114 ? 0.582 5.477 -13.239 1.00 54.06 114 PHE A N 1
ATOM 896 C CA . PHE A 1 114 ? 0.735 5.938 -11.849 1.00 54.06 114 PHE A CA 1
ATOM 897 C C . PHE A 1 114 ? 0.071 7.305 -11.613 1.00 54.06 114 PHE A C 1
ATOM 899 O O . PHE A 1 114 ? 0.605 8.322 -12.065 1.00 54.06 114 PHE A O 1
ATOM 906 N N . PRO A 1 115 ? -1.080 7.356 -10.916 1.00 50.09 115 PRO A N 1
ATOM 907 C CA . PRO A 1 115 ? -1.649 8.594 -10.382 1.00 50.09 115 PRO A CA 1
ATOM 908 C C . PRO A 1 115 ? -1.233 8.905 -8.927 1.00 50.09 115 PRO A C 1
ATOM 910 O O . PRO A 1 115 ? -1.548 9.984 -8.447 1.00 50.09 115 PRO A O 1
ATOM 913 N N . LEU A 1 116 ? -0.534 8.003 -8.216 1.00 47.16 116 LEU A N 1
ATOM 914 C CA . LEU A 1 116 ? -0.394 8.081 -6.745 1.00 47.16 116 LEU A CA 1
ATOM 915 C C . LEU A 1 116 ? 0.877 8.754 -6.184 1.00 47.16 116 LEU A C 1
ATOM 917 O O . LEU A 1 116 ? 0.937 9.007 -4.986 1.00 47.16 116 LEU A O 1
ATOM 921 N N . PHE A 1 117 ? 1.898 9.046 -6.993 1.00 49.56 117 PHE A N 1
ATOM 922 C CA . PHE A 1 117 ? 3.182 9.570 -6.485 1.00 49.56 117 PHE A CA 1
ATOM 923 C C . PHE A 1 117 ? 3.225 11.103 -6.335 1.00 49.56 117 PHE A C 1
ATOM 925 O O . PHE A 1 117 ? 4.304 11.683 -6.282 1.00 49.56 117 PHE A O 1
ATOM 932 N N . SER A 1 118 ? 2.083 11.797 -6.298 1.00 43.25 118 SER A N 1
ATOM 933 C CA . SER A 1 118 ? 2.081 13.267 -6.315 1.00 43.25 118 SER A CA 1
ATOM 934 C C . SER A 1 118 ? 2.309 13.939 -4.956 1.00 43.25 118 SER A C 1
ATOM 936 O O . SER A 1 118 ? 2.335 15.161 -4.932 1.00 43.25 118 SER A O 1
ATOM 938 N N . ASN A 1 119 ? 2.447 13.188 -3.853 1.00 44.78 119 ASN A N 1
ATOM 939 C CA . ASN A 1 119 ? 3.014 13.653 -2.564 1.00 44.78 119 ASN A CA 1
ATOM 940 C C . ASN A 1 119 ? 2.873 12.641 -1.414 1.00 44.78 119 ASN A C 1
ATOM 942 O O . ASN A 1 119 ? 3.191 12.950 -0.265 1.00 44.78 119 ASN A O 1
ATOM 946 N N . THR A 1 120 ? 2.360 11.440 -1.668 1.00 41.56 120 THR A N 1
ATOM 947 C CA . THR A 1 120 ? 2.133 10.478 -0.595 1.00 41.56 120 THR A CA 1
ATOM 948 C C . THR A 1 120 ? 3.460 9.841 -0.214 1.00 41.56 120 THR A C 1
ATOM 950 O O . THR A 1 120 ? 4.063 9.148 -1.030 1.00 41.56 120 THR A O 1
ATOM 953 N N . LYS A 1 121 ? 3.909 10.070 1.027 1.00 44.94 121 LYS A N 1
ATOM 954 C CA . LYS A 1 121 ? 4.914 9.234 1.688 1.00 44.94 121 LYS A CA 1
ATOM 955 C C . LYS A 1 121 ? 4.480 7.774 1.512 1.00 44.94 121 LYS A C 1
ATOM 957 O O . LYS A 1 121 ? 3.542 7.318 2.161 1.00 44.94 121 LYS A O 1
ATOM 962 N N . ILE A 1 122 ? 5.091 7.072 0.560 1.00 47.41 122 ILE A N 1
ATOM 963 C CA . ILE A 1 122 ? 4.969 5.621 0.432 1.00 47.41 122 ILE A CA 1
ATOM 964 C C . ILE A 1 122 ? 5.516 5.087 1.750 1.00 47.41 122 ILE A C 1
ATOM 966 O O . ILE A 1 122 ? 6.593 5.523 2.146 1.00 47.41 122 ILE A O 1
ATOM 970 N N . GLY A 1 123 ? 4.719 4.274 2.449 1.00 44.44 123 GLY A N 1
ATOM 971 C CA . GLY A 1 123 ? 4.890 3.954 3.869 1.00 44.44 123 GLY A CA 1
ATOM 972 C C . GLY A 1 123 ? 6.307 3.580 4.318 1.00 44.44 123 GLY A C 1
ATOM 973 O O . GLY A 1 123 ? 7.189 3.316 3.507 1.00 44.44 123 GLY A O 1
ATOM 974 N N . ASN A 1 124 ? 6.480 3.523 5.638 1.00 47.19 124 ASN A N 1
ATOM 975 C CA . ASN A 1 124 ? 7.716 3.468 6.438 1.00 47.19 124 ASN A CA 1
ATOM 976 C C . ASN A 1 124 ? 8.753 2.346 6.172 1.00 47.19 124 ASN A C 1
ATOM 978 O O . ASN A 1 124 ? 9.498 1.959 7.071 1.00 47.19 124 ASN A O 1
ATOM 982 N N . TYR A 1 125 ? 8.856 1.814 4.955 1.00 48.16 125 TYR A N 1
ATOM 983 C CA . TYR A 1 125 ? 9.769 0.729 4.596 1.00 48.16 125 TYR A CA 1
ATOM 984 C C . TYR A 1 125 ? 10.944 1.120 3.690 1.00 48.16 125 TYR A C 1
ATOM 986 O O . TYR A 1 125 ? 11.750 0.253 3.362 1.00 48.16 125 TYR A O 1
ATOM 994 N N . ALA A 1 126 ? 11.127 2.387 3.318 1.00 53.91 126 ALA A N 1
ATOM 995 C CA . ALA A 1 126 ? 12.340 2.831 2.626 1.00 53.91 126 ALA A CA 1
ATOM 996 C C . ALA A 1 126 ? 12.526 4.351 2.729 1.00 53.91 126 ALA A C 1
ATOM 998 O O . ALA A 1 126 ? 11.599 5.063 3.106 1.00 53.91 126 ALA A O 1
ATOM 999 N N . ALA A 1 127 ? 13.727 4.823 2.376 1.00 58.44 127 ALA A N 1
ATOM 1000 C CA . ALA A 1 127 ? 14.073 6.232 2.190 1.00 58.44 127 ALA A CA 1
ATOM 1001 C C . ALA A 1 127 ? 12.924 7.052 1.564 1.00 58.44 127 ALA A C 1
ATOM 1003 O O . ALA A 1 127 ? 12.233 6.525 0.684 1.00 58.44 127 ALA A O 1
ATOM 1004 N N . PRO A 1 128 ? 12.750 8.340 1.924 1.00 65.25 128 PRO A N 1
ATOM 1005 C CA . PRO A 1 128 ? 11.746 9.184 1.284 1.00 65.25 128 PRO A CA 1
ATOM 1006 C C . PRO A 1 128 ? 11.945 9.168 -0.240 1.00 65.25 128 PRO A C 1
ATOM 1008 O O . PRO A 1 128 ? 13.034 9.462 -0.726 1.00 65.25 128 PRO A O 1
ATOM 1011 N N . LEU A 1 129 ? 10.920 8.774 -0.999 1.00 73.06 129 LEU A N 1
ATOM 1012 C CA . LEU A 1 129 ? 10.962 8.784 -2.464 1.00 73.06 129 LEU A CA 1
ATOM 1013 C C . LEU A 1 129 ? 10.478 10.146 -2.969 1.00 73.06 129 LEU A C 1
ATOM 1015 O O . LEU A 1 129 ? 9.395 10.593 -2.595 1.00 73.06 129 LEU A O 1
ATOM 1019 N N . GLU A 1 130 ? 11.255 10.787 -3.837 1.00 75.62 130 GLU A N 1
ATOM 1020 C CA . GLU A 1 130 ? 10.887 12.035 -4.512 1.00 75.62 130 GLU A CA 1
ATOM 1021 C C . GLU A 1 130 ? 10.642 11.748 -5.993 1.00 75.62 130 GLU A C 1
ATOM 1023 O O . GLU A 1 130 ? 11.551 11.325 -6.706 1.00 75.62 130 GLU A O 1
ATOM 1028 N N . LEU A 1 131 ? 9.421 11.974 -6.481 1.00 75.69 131 LEU A N 1
ATOM 1029 C CA . LEU A 1 131 ? 9.125 11.845 -7.907 1.00 75.69 131 LEU A CA 1
ATOM 1030 C C . LEU A 1 131 ? 9.694 13.055 -8.660 1.00 75.69 131 LEU A C 1
ATOM 1032 O O . LEU A 1 131 ? 9.139 14.148 -8.586 1.00 75.69 131 LEU A O 1
ATOM 1036 N N . VAL A 1 132 ? 10.766 12.848 -9.424 1.00 81.75 132 VAL A N 1
ATOM 1037 C CA . VAL A 1 132 ? 11.421 13.912 -10.207 1.00 81.75 132 VAL A CA 1
ATOM 1038 C C . VAL A 1 132 ? 10.895 14.032 -11.634 1.00 81.75 132 VAL A C 1
ATOM 1040 O O . VAL A 1 132 ? 11.183 15.012 -12.316 1.00 81.75 132 VAL A O 1
ATOM 1043 N N . GLY A 1 133 ? 10.118 13.054 -12.103 1.00 76.75 133 GLY A N 1
ATOM 1044 C CA . GLY A 1 133 ? 9.507 13.119 -13.423 1.00 76.75 133 GLY A CA 1
ATOM 1045 C C . GLY A 1 133 ? 8.607 11.934 -13.739 1.00 76.75 133 GLY A C 1
ATOM 1046 O O . GLY A 1 133 ? 8.804 10.819 -13.249 1.00 76.75 133 GLY A O 1
ATOM 1047 N N . LYS A 1 134 ? 7.608 12.193 -14.581 1.00 80.31 134 LYS A N 1
ATOM 1048 C CA . LYS A 1 134 ? 6.739 11.179 -15.171 1.00 80.31 134 LYS A CA 1
ATOM 1049 C C . LYS A 1 134 ? 6.825 11.302 -16.684 1.00 80.31 134 LYS A C 1
ATOM 1051 O O . LYS A 1 134 ? 6.566 12.366 -17.234 1.00 80.31 134 LYS A O 1
ATOM 1056 N N . PHE A 1 135 ? 7.159 10.196 -17.319 1.00 79.94 135 PHE A N 1
ATOM 1057 C CA . PHE A 1 135 ? 7.495 10.104 -18.728 1.00 79.94 135 PHE A CA 1
ATOM 1058 C C . PHE A 1 135 ? 6.699 8.966 -19.360 1.00 79.94 135 PHE A C 1
ATOM 1060 O O . PHE A 1 135 ? 6.306 8.008 -18.680 1.00 79.94 135 PHE A O 1
ATOM 1067 N N . THR A 1 136 ? 6.431 9.058 -20.656 1.00 74.06 136 THR A N 1
ATOM 1068 C CA . THR A 1 136 ? 5.904 7.909 -21.393 1.00 74.06 136 THR A CA 1
ATOM 1069 C C . THR A 1 136 ? 7.039 6.925 -21.698 1.00 74.06 136 THR A C 1
ATOM 1071 O O . THR A 1 136 ? 8.210 7.303 -21.634 1.00 74.06 136 THR A O 1
ATOM 1074 N N . PRO A 1 137 ? 6.746 5.649 -22.002 1.00 67.69 137 PRO A N 1
ATOM 1075 C CA . PRO A 1 137 ? 7.780 4.700 -22.415 1.00 67.69 137 PRO A CA 1
ATOM 1076 C C . PRO A 1 137 ? 8.571 5.167 -23.647 1.00 67.69 137 PRO A C 1
ATOM 1078 O O . PRO A 1 137 ? 9.754 4.858 -23.751 1.00 67.69 137 PRO A O 1
ATOM 1081 N N . ASP A 1 138 ? 7.945 5.945 -24.534 1.00 70.31 138 ASP A N 1
ATOM 1082 C CA . ASP A 1 138 ? 8.592 6.510 -25.725 1.00 70.31 138 ASP A CA 1
ATOM 1083 C C . ASP A 1 138 ? 9.629 7.586 -25.361 1.00 70.31 138 ASP A C 1
ATOM 1085 O O . ASP A 1 138 ? 10.632 7.762 -26.051 1.00 70.31 138 ASP A O 1
ATOM 1089 N N . ASP A 1 139 ? 9.439 8.250 -24.220 1.00 71.00 139 ASP A N 1
ATOM 1090 C CA . ASP A 1 139 ? 10.356 9.261 -23.702 1.00 71.00 139 ASP A CA 1
ATOM 1091 C C . ASP A 1 139 ? 11.539 8.652 -22.936 1.00 71.00 139 ASP A C 1
ATOM 1093 O O . ASP A 1 139 ? 12.383 9.412 -22.471 1.00 71.00 139 ASP A O 1
ATOM 1097 N N . ALA A 1 140 ? 11.640 7.318 -22.794 1.00 66.31 140 ALA A N 1
ATOM 1098 C CA . ALA A 1 140 ? 12.647 6.626 -21.968 1.00 66.31 140 ALA A CA 1
ATOM 1099 C C . ALA A 1 140 ? 14.111 6.968 -22.299 1.00 66.31 140 ALA A C 1
ATOM 1101 O O . ALA A 1 140 ? 15.002 6.736 -21.480 1.00 66.31 140 ALA A O 1
ATOM 1102 N N . PHE A 1 141 ? 14.349 7.535 -23.480 1.00 73.75 141 PHE A N 1
ATOM 1103 C CA . PHE A 1 141 ? 15.661 7.940 -23.984 1.00 73.75 141 PHE A CA 1
ATOM 1104 C C . PHE A 1 141 ? 15.803 9.465 -24.126 1.00 73.75 141 PHE A C 1
ATOM 1106 O O . PHE A 1 141 ? 16.769 9.951 -24.718 1.00 73.75 141 PHE A O 1
ATOM 1113 N N . SER A 1 142 ? 14.832 10.236 -23.633 1.00 75.62 142 SER A N 1
ATOM 1114 C CA . SER A 1 142 ? 14.825 11.690 -23.749 1.00 75.62 142 SER A CA 1
ATOM 1115 C C . SER A 1 142 ? 15.860 12.336 -22.823 1.00 75.62 142 SER A C 1
ATOM 1117 O O . SER A 1 142 ? 16.193 11.836 -21.744 1.00 75.62 142 SER A O 1
ATOM 1119 N N . LYS A 1 143 ? 16.351 13.511 -23.233 1.00 75.69 143 LYS A N 1
ATOM 1120 C CA . LYS A 1 143 ? 17.243 14.337 -22.402 1.00 75.69 143 LYS A CA 1
ATOM 1121 C C . LYS A 1 143 ? 16.548 14.861 -21.143 1.00 75.69 143 LYS A C 1
ATOM 1123 O O . LYS A 1 143 ? 17.229 15.229 -20.189 1.00 75.69 143 LYS A O 1
ATOM 1128 N N . ASP A 1 144 ? 15.220 14.857 -21.125 1.00 76.62 144 ASP A N 1
ATOM 1129 C CA . ASP A 1 144 ? 14.423 15.339 -20.001 1.00 76.62 144 ASP A CA 1
ATOM 1130 C C . ASP A 1 144 ? 14.558 14.411 -18.786 1.00 76.62 144 ASP A C 1
ATOM 1132 O O . ASP A 1 144 ? 14.663 14.885 -17.657 1.00 76.62 144 ASP A O 1
ATOM 1136 N N . ILE A 1 145 ? 14.683 13.096 -19.004 1.00 79.50 145 ILE A N 1
ATOM 1137 C CA . ILE A 1 145 ? 14.959 12.131 -17.926 1.00 79.50 145 ILE A CA 1
ATOM 1138 C C . ILE A 1 145 ? 16.344 12.373 -17.332 1.00 79.50 145 ILE A C 1
ATOM 1140 O O . ILE A 1 145 ? 16.507 12.383 -16.112 1.00 79.50 145 ILE A O 1
ATOM 1144 N N . GLN A 1 146 ? 17.343 12.596 -18.189 1.00 80.25 146 GLN A N 1
ATOM 1145 C CA . GLN A 1 146 ? 18.706 12.879 -17.746 1.00 80.25 146 GLN A CA 1
ATOM 1146 C C . GLN A 1 146 ? 18.774 14.198 -16.960 1.00 80.25 146 GLN A C 1
ATOM 1148 O O . GLN A 1 146 ? 19.474 14.281 -15.950 1.00 80.25 146 GLN A O 1
ATOM 1153 N N . ALA A 1 147 ? 18.015 15.218 -17.373 1.00 81.38 147 ALA A N 1
ATOM 1154 C CA . ALA A 1 147 ? 17.955 16.506 -16.685 1.00 81.38 147 ALA A CA 1
ATOM 1155 C C . ALA A 1 147 ? 17.455 16.375 -15.234 1.00 81.38 147 ALA A C 1
ATOM 1157 O O . ALA A 1 147 ? 17.911 17.110 -14.356 1.00 81.38 147 ALA A O 1
ATOM 1158 N N . CYS A 1 148 ? 16.580 15.401 -14.966 1.00 79.94 148 CYS A N 1
ATOM 1159 C CA . CYS A 1 148 ? 16.047 15.120 -13.635 1.00 79.94 148 CYS A CA 1
ATOM 1160 C C . CYS A 1 148 ? 17.028 14.391 -12.697 1.00 79.94 148 CYS A C 1
ATOM 1162 O O . CYS A 1 148 ? 16.789 14.376 -11.488 1.00 79.94 148 CYS A O 1
ATOM 1164 N N . LYS A 1 149 ? 18.114 13.798 -13.222 1.00 85.00 149 LYS A N 1
ATOM 1165 C CA . LYS A 1 149 ? 19.105 12.995 -12.471 1.00 85.00 149 LYS A CA 1
ATOM 1166 C C . LYS A 1 149 ? 18.458 12.012 -11.473 1.00 85.00 149 LYS A C 1
ATOM 1168 O O . LYS A 1 149 ? 18.657 12.157 -10.261 1.00 85.00 149 LYS A O 1
ATOM 1173 N N . PRO A 1 150 ? 17.635 11.062 -11.951 1.00 88.00 150 PRO A N 1
ATOM 1174 C CA . PRO A 1 150 ? 16.979 10.097 -11.081 1.00 88.00 150 PRO A CA 1
ATOM 1175 C C . PRO A 1 150 ? 17.991 9.111 -10.483 1.00 88.00 150 PRO A C 1
ATOM 1177 O O . PRO A 1 150 ? 18.900 8.643 -11.159 1.00 88.00 150 PRO A O 1
ATOM 1180 N N . ASP A 1 151 ? 17.793 8.733 -9.223 1.00 85.75 151 ASP A N 1
ATOM 1181 C CA . ASP A 1 151 ? 18.490 7.611 -8.594 1.00 85.75 151 ASP A CA 1
ATOM 1182 C C . ASP A 1 151 ? 17.906 6.260 -9.040 1.00 85.75 151 ASP A C 1
ATOM 1184 O O . ASP A 1 151 ? 18.634 5.269 -9.119 1.00 85.75 151 ASP A O 1
ATOM 1188 N N . LEU A 1 152 ? 16.599 6.212 -9.325 1.00 87.88 152 LEU A N 1
ATOM 1189 C CA . LEU A 1 152 ? 15.863 5.001 -9.688 1.00 87.88 152 LEU A CA 1
ATOM 1190 C C . LEU A 1 152 ? 14.872 5.271 -10.829 1.00 87.88 152 LEU A C 1
ATOM 1192 O O . LEU A 1 152 ? 14.082 6.214 -10.772 1.00 87.88 152 LEU A O 1
ATOM 1196 N N . LEU A 1 153 ? 14.856 4.391 -11.831 1.00 88.56 153 LEU A N 1
ATOM 1197 C CA . LEU A 1 153 ? 13.812 4.365 -12.860 1.00 88.56 153 LEU A CA 1
ATOM 1198 C C . LEU A 1 153 ? 12.726 3.342 -12.512 1.00 88.56 153 LEU A C 1
ATOM 1200 O O . LEU A 1 153 ? 13.037 2.224 -12.110 1.00 88.56 153 LEU A O 1
ATOM 1204 N N . ILE A 1 154 ? 11.453 3.676 -12.713 1.00 88.12 154 ILE A N 1
ATOM 1205 C CA . ILE A 1 154 ? 10.344 2.716 -12.611 1.00 88.12 154 ILE A CA 1
ATOM 1206 C C . ILE A 1 154 ? 9.719 2.525 -13.989 1.00 88.12 154 ILE A C 1
ATOM 1208 O O . ILE A 1 154 ? 9.061 3.429 -14.494 1.00 88.12 154 ILE A O 1
ATOM 1212 N N . PHE A 1 155 ? 9.874 1.338 -14.572 1.00 86.50 155 PHE A N 1
ATOM 1213 C CA . PHE A 1 155 ? 9.233 0.953 -15.829 1.00 86.50 155 PHE A CA 1
ATOM 1214 C C . PHE A 1 155 ? 7.891 0.297 -15.546 1.00 86.50 155 PHE A C 1
ATOM 1216 O O . PHE A 1 155 ? 7.839 -0.772 -14.941 1.00 86.50 155 PHE A O 1
ATOM 1223 N N . GLN A 1 156 ? 6.806 0.908 -16.013 1.00 83.44 156 GLN A N 1
ATOM 1224 C CA . GLN A 1 156 ? 5.475 0.320 -15.961 1.00 83.44 156 GLN A CA 1
ATOM 1225 C C . GLN A 1 156 ? 5.046 -0.082 -17.370 1.00 83.44 156 GLN A C 1
ATOM 1227 O O . GLN A 1 156 ? 4.623 0.751 -18.171 1.00 83.44 156 GLN A O 1
ATOM 1232 N N . VAL A 1 157 ? 5.112 -1.381 -17.653 1.00 82.38 157 VAL A N 1
ATOM 1233 C CA . VAL A 1 157 ? 4.781 -1.937 -18.969 1.00 82.38 157 VAL A CA 1
ATOM 1234 C C . VAL A 1 157 ? 3.715 -3.018 -18.841 1.00 82.38 157 VAL A C 1
ATOM 1236 O O . VAL A 1 157 ? 3.737 -3.838 -17.929 1.00 82.38 157 VAL A O 1
ATOM 1239 N N . ALA A 1 158 ? 2.751 -3.047 -19.762 1.00 79.94 158 ALA A N 1
ATOM 1240 C CA . ALA A 1 158 ? 1.720 -4.088 -19.749 1.00 79.94 158 ALA A CA 1
ATOM 1241 C C . ALA A 1 158 ? 2.319 -5.479 -20.027 1.00 79.94 158 ALA A C 1
ATOM 1243 O O . ALA A 1 158 ? 1.893 -6.476 -19.441 1.00 79.94 158 ALA A O 1
ATOM 1244 N N . SER A 1 159 ? 3.336 -5.548 -20.889 1.00 82.25 159 SER A N 1
ATOM 1245 C CA . SER A 1 159 ? 3.997 -6.794 -21.258 1.00 82.25 159 SER A CA 1
ATOM 1246 C C . SER A 1 159 ? 5.500 -6.601 -21.451 1.00 82.25 159 SER A C 1
ATOM 1248 O O . SER A 1 159 ? 5.917 -5.637 -22.087 1.00 82.25 159 SER A O 1
ATOM 1250 N N . LEU A 1 160 ? 6.295 -7.531 -20.917 1.00 85.00 160 LEU A N 1
ATOM 1251 C CA . LEU A 1 160 ? 7.732 -7.618 -21.161 1.00 85.00 160 LEU A CA 1
ATOM 1252 C C . LEU A 1 160 ? 7.995 -8.290 -22.508 1.00 85.00 160 LEU A C 1
ATOM 1254 O O . LEU A 1 160 ? 7.753 -9.491 -22.675 1.00 85.00 160 LEU A O 1
ATOM 1258 N N . GLN A 1 161 ? 8.517 -7.505 -23.440 1.00 85.31 161 GLN A N 1
ATOM 1259 C CA . GLN A 1 161 ? 8.936 -7.947 -24.762 1.00 85.31 161 GLN A CA 1
ATOM 1260 C C . GLN A 1 161 ? 10.388 -8.467 -24.731 1.00 85.31 161 GLN A C 1
ATOM 1262 O O . GLN A 1 161 ? 11.139 -8.150 -23.805 1.00 85.31 161 GLN A O 1
ATOM 1267 N N . PRO A 1 162 ? 10.817 -9.282 -25.713 1.00 83.88 162 PRO A N 1
ATOM 1268 C CA . PRO A 1 162 ? 12.179 -9.825 -25.760 1.00 83.88 162 PRO A CA 1
ATOM 1269 C C . PRO A 1 162 ? 13.305 -8.779 -25.764 1.00 83.88 162 PRO A C 1
ATOM 1271 O O . PRO A 1 162 ? 14.408 -9.068 -25.313 1.00 83.88 162 PRO A O 1
ATOM 1274 N N . ASP A 1 163 ? 13.030 -7.578 -26.260 1.00 86.19 163 ASP A N 1
ATOM 1275 C CA . ASP A 1 163 ? 13.928 -6.421 -26.324 1.00 86.19 163 ASP A CA 1
ATOM 1276 C C . ASP A 1 163 ? 13.892 -5.536 -25.064 1.00 86.19 163 ASP A C 1
ATOM 1278 O O . ASP A 1 163 ? 14.793 -4.720 -24.859 1.00 86.19 163 ASP A O 1
ATOM 1282 N N . SER A 1 164 ? 12.914 -5.733 -24.169 1.00 85.19 164 SER A N 1
ATOM 1283 C CA . SER A 1 164 ? 12.739 -4.921 -22.958 1.00 85.19 164 SER A CA 1
ATOM 1284 C C . SER A 1 164 ? 13.987 -4.852 -22.062 1.00 85.19 164 SER A C 1
ATOM 1286 O O . SER A 1 164 ? 14.314 -3.750 -21.621 1.00 85.19 164 SER A O 1
ATOM 1288 N N . PRO A 1 165 ? 14.742 -5.945 -21.808 1.00 85.62 165 PRO A N 1
ATOM 1289 C CA . PRO A 1 165 ? 15.973 -5.857 -21.017 1.00 85.62 165 PRO A CA 1
ATOM 1290 C C . PRO A 1 165 ? 17.034 -4.940 -21.640 1.00 85.62 165 PRO A C 1
ATOM 1292 O O . PRO A 1 165 ? 17.746 -4.239 -20.921 1.00 85.62 165 PRO A O 1
ATOM 1295 N N . GLY A 1 166 ? 17.129 -4.917 -22.975 1.00 86.38 166 GLY A N 1
ATOM 1296 C CA . GLY A 1 166 ? 18.037 -4.029 -23.701 1.00 86.38 166 GLY A CA 1
ATOM 1297 C C . GLY A 1 166 ? 17.657 -2.566 -23.503 1.00 86.38 166 GLY A C 1
ATOM 1298 O O . GLY A 1 166 ? 18.488 -1.775 -23.057 1.00 86.38 166 GLY A O 1
ATOM 1299 N N . MET A 1 167 ? 16.379 -2.247 -23.724 1.00 84.56 167 MET A N 1
ATOM 1300 C CA . MET A 1 167 ? 15.836 -0.899 -23.529 1.00 84.56 167 MET A CA 1
ATOM 1301 C C . MET A 1 167 ? 16.032 -0.394 -22.092 1.00 84.56 167 MET A C 1
ATOM 1303 O O . MET A 1 167 ? 16.462 0.737 -21.886 1.00 84.56 167 MET A O 1
ATOM 1307 N N . ILE A 1 168 ? 15.773 -1.237 -21.085 1.00 86.88 168 ILE A N 1
ATOM 1308 C CA . ILE A 1 168 ? 15.927 -0.872 -19.667 1.00 86.88 168 ILE A CA 1
ATOM 1309 C C . ILE A 1 168 ? 17.393 -0.571 -19.338 1.00 86.88 168 ILE A C 1
ATOM 1311 O O . ILE A 1 168 ? 17.688 0.435 -18.695 1.00 86.88 168 ILE A O 1
ATOM 1315 N N . ARG A 1 169 ? 18.333 -1.407 -19.798 1.00 87.38 169 ARG A N 1
ATOM 1316 C CA . ARG A 1 169 ? 19.772 -1.187 -19.574 1.00 87.38 169 ARG A CA 1
ATOM 1317 C C . ARG A 1 169 ? 20.271 0.085 -20.242 1.00 87.38 169 ARG A C 1
ATOM 1319 O O . ARG A 1 169 ? 21.117 0.775 -19.678 1.00 87.38 169 ARG A O 1
ATOM 1326 N N . GLU A 1 170 ? 19.774 0.387 -21.433 1.00 86.31 170 GLU A N 1
ATOM 1327 C CA . GLU A 1 170 ? 20.116 1.608 -22.155 1.00 86.31 170 GLU A CA 1
ATOM 1328 C C . GLU A 1 170 ? 19.574 2.855 -21.447 1.00 86.31 170 GLU A C 1
ATOM 1330 O O . GLU A 1 170 ? 20.323 3.801 -21.213 1.00 86.31 170 GLU A O 1
ATOM 1335 N N . ALA A 1 171 ? 18.326 2.818 -20.986 1.00 85.25 171 ALA A N 1
ATOM 1336 C CA . ALA A 1 171 ? 17.730 3.902 -20.217 1.00 85.25 171 ALA A CA 1
ATOM 1337 C C . ALA A 1 171 ? 18.432 4.140 -18.863 1.00 85.25 171 ALA A C 1
ATOM 1339 O O . ALA A 1 171 ? 18.655 5.291 -18.487 1.00 85.25 171 ALA A O 1
ATOM 1340 N N . ILE A 1 172 ? 18.863 3.088 -18.148 1.00 87.31 172 ILE A N 1
ATOM 1341 C CA . ILE A 1 172 ? 19.693 3.231 -16.933 1.00 87.31 172 ILE A CA 1
ATOM 1342 C C . ILE A 1 172 ? 21.003 3.960 -17.261 1.00 87.31 172 ILE A C 1
ATOM 1344 O O . ILE A 1 172 ? 21.389 4.882 -16.549 1.00 87.31 172 ILE A O 1
ATOM 1348 N N . LYS A 1 173 ? 21.673 3.585 -18.360 1.00 87.06 173 LYS A N 1
ATOM 1349 C CA . LYS A 1 173 ? 22.930 4.225 -18.776 1.00 87.06 173 LYS A CA 1
ATOM 1350 C C . LYS A 1 173 ? 22.746 5.698 -19.136 1.00 87.06 173 LYS A C 1
ATOM 1352 O O . LYS A 1 173 ? 23.564 6.511 -18.727 1.00 87.06 173 LYS A O 1
ATOM 1357 N N . LEU A 1 174 ? 21.702 6.038 -19.892 1.00 86.38 174 LEU A N 1
ATOM 1358 C CA . LEU A 1 174 ? 21.458 7.411 -20.352 1.00 86.38 174 LEU A CA 1
ATOM 1359 C C . LEU A 1 174 ? 20.985 8.344 -19.233 1.00 86.38 174 LEU A C 1
ATOM 1361 O O . LEU A 1 174 ? 21.334 9.521 -19.226 1.00 86.38 174 LEU A O 1
ATOM 1365 N N . SER A 1 175 ? 20.204 7.821 -18.289 1.00 84.06 175 SER A N 1
ATOM 1366 C CA . SER A 1 175 ? 19.726 8.580 -17.127 1.00 84.06 175 SER A CA 1
ATOM 1367 C C . SER A 1 175 ? 20.748 8.688 -15.993 1.00 84.06 175 SER A C 1
ATOM 1369 O O . SER A 1 175 ? 20.530 9.471 -15.073 1.00 84.06 175 SER A O 1
ATOM 1371 N N . GLU A 1 176 ? 21.832 7.902 -16.046 1.00 86.19 176 GLU A N 1
ATOM 1372 C CA . GLU A 1 176 ? 22.815 7.731 -14.963 1.00 86.19 176 GLU A CA 1
ATOM 1373 C C . GLU A 1 176 ? 22.200 7.220 -13.644 1.00 86.19 176 GLU A C 1
ATOM 1375 O O . GLU A 1 176 ? 22.779 7.376 -12.566 1.00 86.19 176 GLU A O 1
ATOM 1380 N N . ALA A 1 177 ? 21.031 6.578 -13.720 1.00 88.44 177 ALA A N 1
ATOM 1381 C CA . ALA A 1 177 ? 20.366 6.016 -12.555 1.00 88.44 177 AL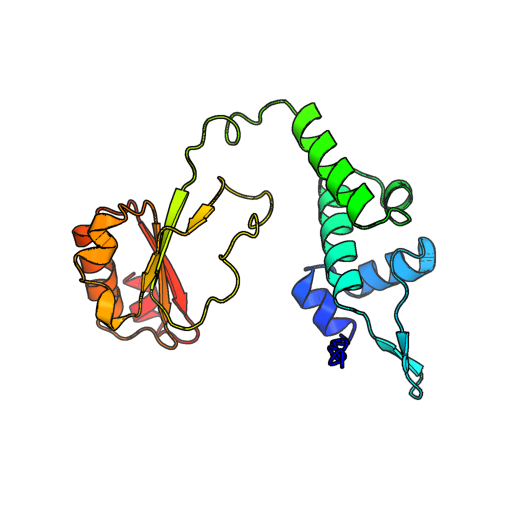A A CA 1
ATOM 1382 C C . ALA A 1 177 ? 21.166 4.852 -11.951 1.00 88.44 177 ALA A C 1
ATOM 1384 O O . ALA A 1 177 ? 21.853 4.097 -12.642 1.00 88.44 177 ALA A O 1
ATOM 1385 N N . LYS A 1 178 ? 21.024 4.646 -10.639 1.00 85.94 178 LYS A N 1
ATOM 1386 C CA . LYS A 1 178 ? 21.681 3.541 -9.919 1.00 85.94 178 LYS A CA 1
ATOM 1387 C C . LYS A 1 178 ? 21.009 2.193 -10.186 1.00 85.94 178 LYS A C 1
ATOM 1389 O O . LYS A 1 178 ? 21.608 1.150 -9.933 1.00 85.94 178 LYS A O 1
ATOM 1394 N N . GLY A 1 179 ? 19.775 2.201 -10.687 1.00 87.31 179 GLY A N 1
ATOM 1395 C CA . GLY A 1 179 ? 19.052 0.993 -11.060 1.00 87.31 179 GLY A CA 1
ATOM 1396 C C . GLY A 1 179 ? 17.661 1.269 -11.619 1.00 87.31 179 GLY A C 1
ATOM 1397 O O . GLY A 1 179 ? 17.246 2.419 -11.785 1.00 87.31 179 GLY A O 1
ATOM 1398 N N . ALA A 1 180 ? 16.928 0.187 -11.881 1.00 89.00 180 ALA A N 1
ATOM 1399 C CA . ALA A 1 180 ? 15.543 0.245 -12.321 1.00 89.00 180 ALA A CA 1
ATOM 1400 C C . ALA A 1 180 ? 14.673 -0.797 -11.608 1.00 89.00 180 ALA A C 1
ATOM 1402 O O . ALA A 1 180 ? 15.108 -1.912 -11.328 1.00 89.00 180 ALA A O 1
ATOM 1403 N N . CYS A 1 181 ? 13.419 -0.433 -11.361 1.00 88.06 181 CYS A N 1
ATOM 1404 C CA . CYS A 1 181 ? 12.346 -1.328 -10.959 1.00 88.06 181 CYS A CA 1
ATOM 1405 C C . CYS A 1 181 ? 11.403 -1.530 -12.148 1.00 88.06 181 CYS A C 1
ATOM 1407 O O . CYS A 1 181 ? 11.044 -0.571 -12.831 1.00 88.06 181 CYS A O 1
ATOM 1409 N N . VAL A 1 182 ? 10.994 -2.772 -12.400 1.00 87.88 182 VAL A N 1
ATOM 1410 C CA . VAL A 1 182 ? 10.151 -3.124 -13.547 1.00 87.88 182 VAL A CA 1
ATOM 1411 C C . VAL A 1 182 ? 8.846 -3.718 -13.039 1.00 87.88 182 VAL A C 1
ATOM 1413 O O . VAL A 1 182 ? 8.819 -4.812 -12.477 1.00 87.88 182 VAL A O 1
ATOM 1416 N N . VAL A 1 183 ? 7.754 -2.991 -13.247 1.00 86.38 183 VAL A N 1
ATOM 1417 C CA . VAL A 1 183 ? 6.395 -3.397 -12.894 1.00 86.38 183 VAL A CA 1
ATOM 1418 C C . VAL A 1 183 ? 5.692 -3.853 -14.166 1.00 86.38 183 VAL A C 1
ATOM 1420 O O . VAL A 1 183 ? 5.471 -3.061 -15.083 1.00 86.38 183 VAL A O 1
ATOM 1423 N N . TYR A 1 184 ? 5.339 -5.137 -14.222 1.00 86.12 184 TYR A N 1
ATOM 1424 C CA . TYR A 1 184 ? 4.747 -5.755 -15.406 1.00 86.12 184 TYR A CA 1
ATOM 1425 C C . TYR A 1 184 ? 3.528 -6.615 -15.070 1.00 86.12 184 TYR A C 1
ATOM 1427 O O . TYR A 1 184 ? 3.451 -7.202 -13.992 1.00 86.12 184 TYR A O 1
ATOM 1435 N N . ALA A 1 185 ? 2.581 -6.710 -16.010 1.00 80.44 185 ALA A N 1
ATOM 1436 C CA . ALA A 1 185 ? 1.444 -7.627 -15.890 1.00 80.44 185 ALA A CA 1
ATOM 1437 C C . ALA A 1 185 ? 1.750 -9.006 -16.499 1.00 80.44 185 ALA A C 1
ATOM 1439 O O . ALA A 1 185 ? 1.393 -10.029 -15.917 1.00 80.44 185 ALA A O 1
ATOM 1440 N N . PHE A 1 186 ? 2.447 -9.047 -17.641 1.00 78.81 186 PHE A N 1
ATOM 1441 C CA . PHE A 1 186 ? 2.780 -10.292 -18.340 1.00 78.81 186 PHE A CA 1
ATOM 1442 C C . PHE A 1 186 ? 4.234 -10.315 -18.814 1.00 78.81 186 PHE A C 1
ATOM 1444 O O . PHE A 1 186 ? 4.713 -9.360 -19.416 1.00 78.81 186 PHE A O 1
ATOM 1451 N N . GLY A 1 187 ? 4.936 -11.426 -18.603 1.00 84.25 187 GLY A N 1
ATOM 1452 C CA . GLY A 1 187 ? 6.304 -11.608 -19.085 1.00 84.25 187 G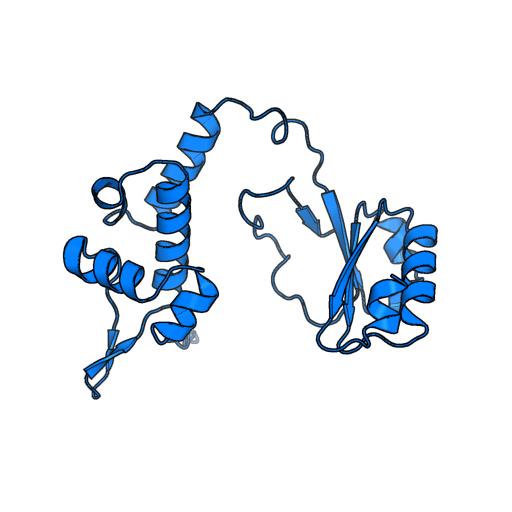LY A CA 1
ATOM 1453 C C . GLY A 1 187 ? 6.672 -13.081 -19.167 1.00 84.25 187 GLY A C 1
ATOM 1454 O O . GLY A 1 187 ? 6.286 -13.879 -18.311 1.00 84.25 187 GLY A O 1
ATOM 1455 N N . SER A 1 188 ? 7.401 -13.468 -20.214 1.00 85.06 188 SER A N 1
ATOM 1456 C CA . SER A 1 188 ? 7.903 -14.839 -20.308 1.00 85.06 188 SER A CA 1
ATOM 1457 C C . SER A 1 188 ? 9.007 -15.071 -19.271 1.00 85.06 188 SER A C 1
ATOM 1459 O O . SER A 1 188 ? 9.811 -14.180 -18.998 1.00 85.06 188 SER A O 1
ATOM 1461 N N . LYS A 1 189 ? 9.109 -16.294 -18.731 1.00 81.88 189 LYS A N 1
ATOM 1462 C CA . LYS A 1 189 ? 10.179 -16.653 -17.778 1.00 81.88 189 LYS A CA 1
ATOM 1463 C C . LYS A 1 189 ? 11.584 -16.391 -18.325 1.00 81.88 189 LYS A C 1
ATOM 1465 O O . LYS A 1 189 ? 12.494 -16.175 -17.538 1.00 81.88 189 LYS A O 1
ATOM 1470 N N . LYS A 1 190 ? 11.761 -16.457 -19.649 1.00 81.94 190 LYS A N 1
ATOM 1471 C CA . LYS A 1 190 ? 13.036 -16.170 -20.310 1.00 81.94 190 LYS A CA 1
ATOM 1472 C C . LYS A 1 190 ? 13.382 -14.687 -20.172 1.00 81.94 190 LYS A C 1
ATOM 1474 O O . LYS A 1 190 ? 14.406 -14.364 -19.597 1.00 81.94 190 LYS A O 1
ATOM 1479 N N . VAL A 1 191 ? 12.461 -13.810 -20.565 1.00 82.94 191 VAL A N 1
ATOM 1480 C CA . VAL A 1 191 ? 12.666 -12.356 -20.503 1.00 82.94 191 VAL A CA 1
ATOM 1481 C C . VAL A 1 191 ? 12.848 -11.866 -19.065 1.00 82.94 191 VAL A C 1
ATOM 1483 O O . VAL A 1 191 ? 13.707 -11.034 -18.818 1.00 82.94 191 VAL A O 1
ATOM 1486 N N . VAL A 1 192 ? 12.114 -12.426 -18.097 1.00 80.94 192 VAL A N 1
ATOM 1487 C CA . VAL A 1 192 ? 12.271 -12.068 -16.673 1.00 80.94 192 VAL A CA 1
ATOM 1488 C C . VAL A 1 192 ? 13.640 -12.475 -16.113 1.00 80.94 192 VAL A C 1
ATOM 1490 O O . VAL A 1 192 ? 14.152 -11.799 -15.230 1.00 80.94 192 VAL A O 1
ATOM 1493 N N . LYS A 1 193 ? 14.245 -13.563 -16.612 1.00 80.62 193 LYS A N 1
ATOM 1494 C CA . LYS A 1 193 ? 15.606 -13.974 -16.222 1.00 80.62 193 LYS A CA 1
ATOM 1495 C C . LYS A 1 193 ? 16.695 -13.090 -16.825 1.00 80.62 193 LYS A C 1
ATOM 1497 O O . LYS A 1 193 ? 17.791 -13.054 -16.280 1.00 80.62 193 LYS A O 1
ATOM 1502 N N . ASP A 1 194 ? 16.394 -12.444 -17.945 1.00 80.19 194 ASP A N 1
ATOM 1503 C CA . ASP A 1 194 ? 17.354 -11.657 -18.713 1.00 80.19 194 ASP A CA 1
ATOM 1504 C C . ASP A 1 194 ? 17.397 -10.177 -18.281 1.00 80.19 194 ASP A C 1
ATOM 1506 O O . ASP A 1 194 ? 18.244 -9.440 -18.794 1.00 80.19 194 ASP A O 1
ATOM 1510 N N . LEU A 1 195 ? 16.516 -9.753 -17.356 1.00 79.81 195 LEU A N 1
ATOM 1511 C CA . LEU A 1 195 ? 16.497 -8.417 -16.739 1.00 79.81 195 LEU A CA 1
ATOM 1512 C C . LEU A 1 195 ? 17.753 -8.180 -15.885 1.00 79.81 195 LEU A C 1
ATOM 1514 O O . LEU A 1 195 ? 17.943 -8.913 -14.893 1.00 79.81 195 LEU A O 1
#

Radius of gyration: 21.03 Å; chains: 1; bounding box: 53×45×49 Å

Foldseek 3Di:
DDDDDPPPFDWAALVRLCVLQVPDSVVVVCLCPVQVLADFDQDPVRGGIGTPLSSLSSNLLVVVVVVPDDSNVRSPDHSVVSVVVVVVSCVVVPPPVQEPPDDAQEEEEADDPDPDQPPDQPDDPHYHHDDQYYHYNVCLQPVSLLVSLGQEYEYEDAEQDQCNLVSQVNSCVNNVHVYYHYHYNYYDPVSVVSD

pLDDT: mean 77.43, std 16.23, range [33.25, 95.31]

Sequence (195 aa):
MIMRMKTDLQLYKIGAIARLTGINPVTIRMWQTRYNAVEPVRTEGKQRLYTENDVTKLSLLKELTEQGDSIGMIANLTVEELENRLSEQETKRGPNEISSKQTPIKVAVLGHGFPLFSNTKIGNYAAPLELVGKFTPDDAFSKDIQACKPDLLIFQVASLQPDSPGMIREAIKLSEAKGACVVYAFGSKKVVKDL

Secondary structure (DSSP, 8-state):
-----------EEHHHHHHHH---HHHHHHHHHHH----PEEPTTS-EEE-HHHHHHHHHHHHHHHTT--HHHHTTS-HHHHHHHHHHHHHHT---TTTSS-PPEEEEEESS---STTT----TTSS-EEEEEEE-GGGGG-HHHHHT--SEEEEEEEEE-TTHHHHHHHHHHHHT-SEEEEEEEEE-HHHHH--